Protein AF-A0A0C9T3X2-F1 (afdb_monomer_lite)

Radius of gyration: 28.83 Å; chains: 1; bounding box: 62×81×70 Å

Foldseek 3Di:
DDPPDDDPDDLVVVLVVLQPDFLVVLVVQCVPDPVSVVSNVVRPHPPLRVLLNVVVVVCVPDPVCVVCVVVLQVQQDQDDLVVLVVVCVVVVDDDDPSRSSNSVRPDSSPPDCVVRDPDPPPPPPPSPDPPVVPDDDDPPVVPVCVSVVVVVVVVVVVPPPPDDDPDDDDDDDDDDDDDDDDDDDDDDDDDDDDDDDDDDDDD

Organism: Sphaerobolus stellatus (strain SS14) (NCBI:txid990650)

InterPro domains:
  IPR001810 F-box domain [PS50181] (3-40)
  IPR036047 F-box-like domain superfamily [SSF81383] (3-40)

pLDDT: mean 73.67, std 19.3, range [40.69, 97.06]

Structure (mmCIF, N/CA/C/O backbone):
data_AF-A0A0C9T3X2-F1
#
_entry.id   AF-A0A0C9T3X2-F1
#
loop_
_atom_site.group_PDB
_atom_site.id
_atom_site.type_symbol
_atom_site.label_atom_id
_atom_site.label_alt_id
_atom_site.label_comp_id
_atom_site.label_asym_id
_atom_site.label_entity_id
_atom_site.label_seq_id
_atom_site.pdbx_PDB_ins_code
_atom_site.Cartn_x
_atom_site.Cartn_y
_atom_site.Cartn_z
_atom_site.occupancy
_atom_site.B_iso_or_equiv
_atom_site.auth_seq_id
_atom_site.auth_comp_id
_atom_site.auth_asym_id
_atom_site.auth_atom_id
_atom_site.pdbx_PDB_model_num
ATOM 1 N N . MET A 1 1 ? 22.755 5.127 -24.733 1.00 48.66 1 MET A N 1
ATOM 2 C CA . MET A 1 1 ? 21.847 4.565 -23.711 1.00 48.66 1 MET A CA 1
ATOM 3 C C . MET A 1 1 ? 22.631 3.521 -22.943 1.00 48.66 1 MET A C 1
ATOM 5 O O . MET A 1 1 ? 22.989 2.508 -23.525 1.00 48.66 1 MET A O 1
ATOM 9 N N . SER A 1 2 ? 23.006 3.806 -21.699 1.00 55.91 2 SER A N 1
ATOM 10 C CA . SER A 1 2 ? 23.774 2.860 -20.887 1.00 55.91 2 SER A CA 1
ATOM 11 C C . SER A 1 2 ? 22.827 1.777 -20.378 1.00 55.91 2 SER A C 1
ATOM 13 O O . SER A 1 2 ? 21.896 2.085 -19.640 1.00 55.91 2 SER A O 1
ATOM 15 N N . SER A 1 3 ? 23.031 0.529 -20.801 1.00 68.62 3 SER A N 1
ATOM 16 C CA . SER A 1 3 ? 22.305 -0.622 -20.262 1.00 68.62 3 SER A CA 1
ATOM 17 C C . SER A 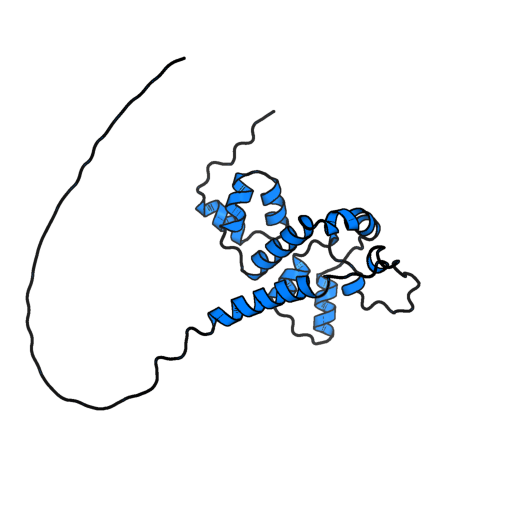1 3 ? 22.691 -0.783 -18.793 1.00 68.62 3 SER A C 1
ATOM 19 O O . SER A 1 3 ? 23.782 -1.266 -18.492 1.00 68.62 3 SER A O 1
ATOM 21 N N . THR A 1 4 ? 21.834 -0.351 -17.871 1.00 68.62 4 THR A N 1
ATOM 22 C CA . THR A 1 4 ? 22.011 -0.608 -16.439 1.00 68.62 4 THR A CA 1
ATOM 23 C C . THR A 1 4 ? 21.830 -2.102 -16.210 1.00 68.62 4 THR A C 1
ATOM 25 O O . THR A 1 4 ? 20.707 -2.599 -16.169 1.00 68.62 4 THR A O 1
ATOM 28 N N . ARG A 1 5 ? 22.940 -2.840 -16.147 1.00 80.00 5 ARG A N 1
ATOM 29 C CA . ARG A 1 5 ? 22.917 -4.255 -15.778 1.00 80.00 5 ARG A CA 1
ATOM 30 C C . ARG A 1 5 ? 22.485 -4.377 -14.321 1.00 80.00 5 ARG A C 1
ATOM 32 O O . ARG A 1 5 ? 22.916 -3.589 -13.479 1.00 80.00 5 ARG A O 1
ATOM 39 N N . PHE A 1 6 ? 21.637 -5.363 -14.051 1.00 80.50 6 PHE A N 1
ATOM 40 C CA . PHE A 1 6 ? 21.316 -5.773 -12.692 1.00 80.50 6 PHE A CA 1
ATOM 41 C C . PHE A 1 6 ? 22.630 -6.129 -11.969 1.00 80.50 6 PHE A C 1
ATOM 43 O O . PHE A 1 6 ? 23.485 -6.770 -12.591 1.00 80.50 6 PHE A O 1
ATOM 50 N N . PRO A 1 7 ? 22.860 -5.669 -10.726 1.00 82.75 7 PRO A N 1
ATOM 51 C CA . PRO A 1 7 ? 24.121 -5.937 -10.048 1.00 82.75 7 PRO A CA 1
ATOM 52 C C . PRO A 1 7 ? 24.325 -7.448 -9.876 1.00 82.75 7 PRO A C 1
ATOM 54 O O . PRO A 1 7 ? 23.371 -8.205 -9.734 1.00 82.75 7 PRO A O 1
ATOM 57 N N . ALA A 1 8 ? 25.575 -7.902 -9.912 1.00 87.31 8 ALA A N 1
ATOM 58 C CA . ALA A 1 8 ? 25.906 -9.320 -9.787 1.00 87.31 8 ALA A CA 1
ATOM 59 C C . ALA A 1 8 ? 26.031 -9.734 -8.308 1.00 87.31 8 ALA A C 1
ATOM 61 O O . ALA A 1 8 ? 27.103 -10.150 -7.874 1.00 87.31 8 ALA A O 1
ATOM 62 N N . LEU A 1 9 ? 24.968 -9.557 -7.515 1.00 90.88 9 LEU A N 1
ATOM 63 C CA . LEU A 1 9 ? 24.903 -10.123 -6.162 1.00 90.88 9 LEU A CA 1
ATOM 64 C C . LEU A 1 9 ? 24.188 -11.487 -6.192 1.00 90.88 9 LEU A C 1
ATOM 66 O O . LEU A 1 9 ? 23.354 -11.718 -7.070 1.00 90.88 9 LEU A O 1
ATOM 70 N N . PRO A 1 10 ? 24.481 -12.389 -5.241 1.00 94.50 10 PRO A N 1
ATOM 71 C CA . PRO A 1 10 ? 23.694 -13.603 -5.039 1.00 94.50 10 PRO A CA 1
ATOM 72 C C . PRO A 1 10 ? 22.213 -13.295 -4.758 1.00 94.50 10 PRO A C 1
ATOM 74 O O . PRO A 1 10 ? 21.890 -12.280 -4.131 1.00 94.50 10 PRO A O 1
ATOM 77 N N . ASN A 1 11 ? 21.309 -14.171 -5.209 1.00 93.56 11 ASN A N 1
ATOM 78 C CA . ASN A 1 11 ? 19.858 -13.980 -5.066 1.00 93.56 11 ASN A CA 1
ATOM 79 C C . ASN A 1 11 ? 19.435 -13.885 -3.596 1.00 93.56 11 ASN A C 1
ATOM 81 O O . ASN A 1 11 ? 18.554 -13.101 -3.259 1.00 93.56 11 ASN A O 1
ATOM 85 N N . GLU A 1 12 ? 20.105 -14.624 -2.719 1.00 95.88 12 GLU A N 1
ATOM 86 C CA . GLU A 1 12 ? 19.852 -14.692 -1.282 1.00 95.88 12 GLU A CA 1
ATOM 87 C C . GLU A 1 12 ? 19.978 -13.310 -0.629 1.00 95.88 12 GLU A C 1
ATOM 89 O O . GLU A 1 12 ? 19.162 -12.944 0.214 1.00 95.88 12 GLU A O 1
ATOM 94 N N . LEU A 1 13 ? 20.947 -12.498 -1.075 1.00 95.44 13 LEU A N 1
ATOM 95 C CA . LEU A 1 13 ? 21.122 -11.135 -0.569 1.00 95.44 13 LEU A CA 1
ATOM 96 C C . LEU A 1 13 ? 19.985 -10.212 -1.010 1.00 95.44 13 LEU A C 1
ATOM 98 O O . LEU A 1 13 ? 19.560 -9.351 -0.243 1.00 95.44 13 LEU A O 1
ATOM 102 N N . TYR A 1 14 ? 19.470 -10.391 -2.229 1.00 95.19 14 TYR A N 1
ATOM 103 C CA . TYR A 1 14 ? 18.309 -9.633 -2.690 1.00 95.19 14 TYR A CA 1
ATOM 104 C C . TYR A 1 14 ? 17.049 -10.010 -1.924 1.00 95.19 14 TYR A C 1
ATOM 106 O O . TYR A 1 14 ? 16.316 -9.120 -1.505 1.00 95.19 14 TYR A O 1
ATOM 114 N N . LEU A 1 15 ? 16.809 -11.306 -1.722 1.00 95.12 15 LEU A N 1
ATOM 115 C CA . LEU A 1 15 ? 15.640 -11.792 -0.991 1.00 95.12 15 LEU A CA 1
ATOM 116 C C . LEU A 1 15 ? 15.671 -11.319 0.469 1.00 95.12 15 LEU A C 1
ATOM 118 O O . LEU A 1 15 ? 14.668 -10.800 0.955 1.00 95.12 15 LEU A O 1
ATOM 122 N N . GLY A 1 16 ? 16.836 -11.383 1.122 1.00 95.38 16 GLY A N 1
ATOM 123 C CA . GLY A 1 16 ? 17.022 -10.855 2.476 1.00 95.38 16 GLY A CA 1
ATOM 124 C C . GLY A 1 16 ? 16.889 -9.330 2.573 1.00 95.38 16 GLY A C 1
ATOM 125 O O . GLY A 1 16 ? 16.445 -8.817 3.589 1.00 95.38 16 GLY A O 1
ATOM 126 N N . LEU A 1 17 ? 17.226 -8.572 1.524 1.00 95.06 17 LEU A N 1
ATOM 127 C CA . LEU A 1 17 ? 16.971 -7.126 1.505 1.00 95.06 17 LEU A CA 1
ATOM 128 C C . LEU A 1 17 ? 15.476 -6.819 1.319 1.00 95.06 17 LEU A C 1
ATOM 130 O O . LEU A 1 17 ? 14.949 -5.880 1.917 1.00 95.06 17 LEU A O 1
ATOM 134 N N . LEU A 1 18 ? 14.799 -7.598 0.472 1.00 95.62 18 LEU A N 1
ATOM 135 C CA . LEU A 1 18 ? 13.387 -7.423 0.139 1.00 95.62 18 LEU A CA 1
ATOM 136 C C . LEU A 1 18 ? 12.460 -7.686 1.335 1.00 95.62 18 LEU A C 1
ATOM 138 O O . LEU A 1 18 ? 11.466 -6.975 1.464 1.00 95.62 18 LEU A O 1
ATOM 142 N N . SER A 1 19 ? 12.800 -8.615 2.235 1.00 95.31 19 SER A N 1
ATOM 143 C CA . SER A 1 19 ? 12.013 -8.892 3.453 1.00 95.31 19 SER A CA 1
ATOM 144 C C . SER A 1 19 ? 11.884 -7.674 4.382 1.00 95.31 19 SER A C 1
ATOM 146 O O . SER A 1 19 ? 10.872 -7.498 5.064 1.00 95.31 19 SER A O 1
ATOM 148 N N . HIS A 1 20 ? 12.879 -6.782 4.359 1.00 95.19 20 HIS A N 1
ATOM 149 C CA . HIS A 1 20 ? 12.921 -5.557 5.162 1.00 95.19 20 HIS A CA 1
ATOM 150 C C . HIS A 1 20 ? 12.431 -4.306 4.418 1.00 95.19 20 HIS A C 1
ATOM 152 O O . HIS A 1 20 ? 12.412 -3.211 4.985 1.00 95.19 20 HIS A O 1
ATOM 158 N N . CYS A 1 21 ? 12.053 -4.428 3.145 1.00 95.31 21 CYS A N 1
ATOM 159 C CA . CYS A 1 21 ? 11.569 -3.296 2.365 1.00 95.31 21 CYS A CA 1
ATOM 160 C C . CYS A 1 21 ? 10.121 -2.946 2.734 1.00 95.31 21 CYS A C 1
ATOM 162 O O . CYS A 1 21 ? 9.277 -3.822 2.900 1.00 95.31 21 CYS A O 1
ATOM 164 N N . SER A 1 22 ? 9.812 -1.648 2.788 1.00 95.19 22 SER A N 1
ATOM 165 C CA . SER A 1 22 ? 8.428 -1.179 2.919 1.00 95.19 22 SER A CA 1
ATOM 166 C C . SER A 1 22 ? 7.640 -1.398 1.627 1.00 95.19 22 SER A C 1
ATOM 168 O O . SER A 1 22 ? 8.218 -1.456 0.536 1.00 95.19 22 SER A O 1
ATOM 170 N N . LEU A 1 23 ? 6.308 -1.421 1.716 1.00 93.81 23 LEU A N 1
ATOM 171 C CA . LEU A 1 23 ? 5.399 -1.554 0.576 1.00 93.81 23 LEU A CA 1
ATOM 172 C C . LEU A 1 23 ? 5.745 -0.591 -0.567 1.00 93.81 23 LEU A C 1
ATOM 174 O O . LEU A 1 23 ? 5.817 -0.994 -1.725 1.00 93.81 23 LEU A O 1
ATOM 178 N N . LYS A 1 24 ? 6.010 0.683 -0.250 1.00 93.12 24 LYS A N 1
ATOM 179 C CA . LYS A 1 24 ? 6.357 1.712 -1.247 1.00 93.12 24 LYS A CA 1
ATOM 180 C C . LYS A 1 24 ? 7.599 1.323 -2.051 1.00 93.12 24 LYS A C 1
ATOM 182 O O . LYS A 1 24 ? 7.633 1.525 -3.265 1.00 93.12 24 LYS A O 1
ATOM 187 N N .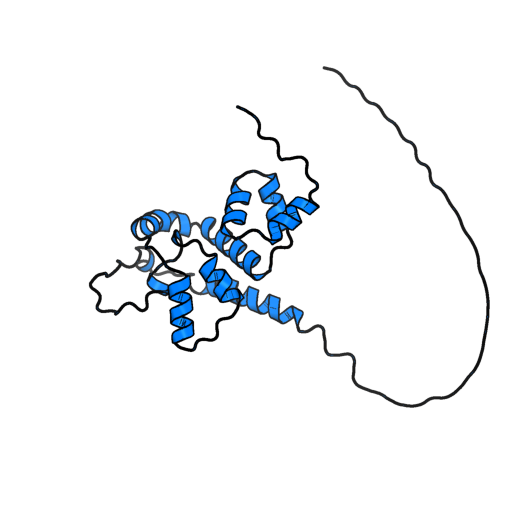 VAL A 1 25 ? 8.603 0.758 -1.380 1.00 95.12 25 VAL A N 1
ATOM 188 C CA . VAL A 1 25 ? 9.838 0.283 -2.013 1.00 95.12 25 VAL A CA 1
ATOM 189 C C . VAL A 1 25 ? 9.558 -0.966 -2.844 1.00 95.12 25 VAL A C 1
ATOM 191 O O . VAL A 1 25 ? 9.977 -1.021 -3.995 1.00 95.12 25 VAL A O 1
ATOM 194 N N . LEU A 1 26 ? 8.789 -1.924 -2.321 1.00 95.31 26 LEU A N 1
ATOM 195 C CA . LEU A 1 26 ? 8.418 -3.148 -3.042 1.00 95.31 26 LEU A CA 1
ATOM 196 C C . LEU A 1 26 ? 7.658 -2.846 -4.343 1.00 95.31 26 LEU A C 1
ATOM 198 O O . LEU A 1 26 ? 8.010 -3.361 -5.407 1.00 95.31 26 LEU A O 1
ATOM 202 N N . VAL A 1 27 ? 6.668 -1.950 -4.286 1.00 94.19 27 VAL A N 1
ATOM 203 C CA . VAL A 1 27 ? 5.917 -1.477 -5.459 1.00 94.19 27 VAL A CA 1
ATOM 204 C C . VAL A 1 27 ? 6.850 -0.813 -6.471 1.00 94.19 27 VAL A C 1
ATOM 206 O O . VAL A 1 27 ? 6.793 -1.130 -7.661 1.00 94.19 27 VAL A O 1
ATOM 209 N N . ALA A 1 28 ? 7.741 0.071 -6.010 1.00 94.06 28 ALA A N 1
ATOM 210 C CA . ALA A 1 28 ? 8.707 0.730 -6.882 1.00 94.06 28 ALA A CA 1
ATOM 211 C C . ALA A 1 28 ? 9.636 -0.286 -7.566 1.00 94.06 28 ALA A C 1
ATOM 213 O O . ALA A 1 28 ? 9.806 -0.225 -8.784 1.00 94.06 28 ALA A O 1
ATOM 214 N N . LEU A 1 29 ? 10.174 -1.259 -6.820 1.00 94.19 29 LEU A N 1
ATOM 215 C CA . LEU A 1 29 ? 11.075 -2.296 -7.334 1.00 94.19 29 LEU A CA 1
ATOM 216 C C . LEU A 1 29 ? 10.419 -3.148 -8.428 1.00 94.19 29 LEU A C 1
ATOM 218 O O . LEU A 1 29 ? 11.045 -3.384 -9.464 1.00 94.19 29 LEU A O 1
ATOM 222 N N . LYS A 1 30 ? 9.139 -3.527 -8.286 1.00 93.44 30 LYS A N 1
ATOM 223 C CA . LYS A 1 30 ? 8.393 -4.241 -9.350 1.00 93.44 30 LYS A CA 1
ATOM 224 C C . LYS A 1 30 ? 8.298 -3.446 -10.664 1.00 93.44 30 LYS A C 1
ATOM 226 O O . LYS A 1 30 ? 8.130 -4.042 -11.740 1.00 93.44 30 LYS A O 1
ATOM 231 N N . GLY A 1 31 ? 8.407 -2.119 -10.589 1.00 90.56 31 GLY A N 1
ATOM 232 C CA . GLY A 1 31 ? 8.428 -1.206 -11.730 1.00 90.56 31 GLY A CA 1
ATOM 233 C C . GLY A 1 31 ? 9.797 -1.038 -12.403 1.00 90.56 31 GLY A C 1
ATOM 234 O O . GLY A 1 31 ? 9.834 -0.594 -13.547 1.00 90.56 31 GLY A O 1
ATOM 235 N N . VAL A 1 32 ? 10.907 -1.408 -11.748 1.00 92.44 32 VAL A N 1
ATOM 236 C CA . VAL A 1 32 ? 12.273 -1.123 -12.237 1.00 92.44 32 VAL A CA 1
ATOM 237 C C . VAL A 1 32 ? 12.690 -2.036 -13.394 1.00 92.44 32 VAL A C 1
ATOM 239 O O . VAL A 1 32 ? 13.000 -1.550 -14.480 1.00 92.44 32 VAL A O 1
ATOM 242 N N . CYS A 1 33 ? 12.731 -3.356 -13.183 1.00 92.69 33 CYS A N 1
ATOM 243 C CA . CYS A 1 33 ? 13.123 -4.327 -14.214 1.00 92.69 33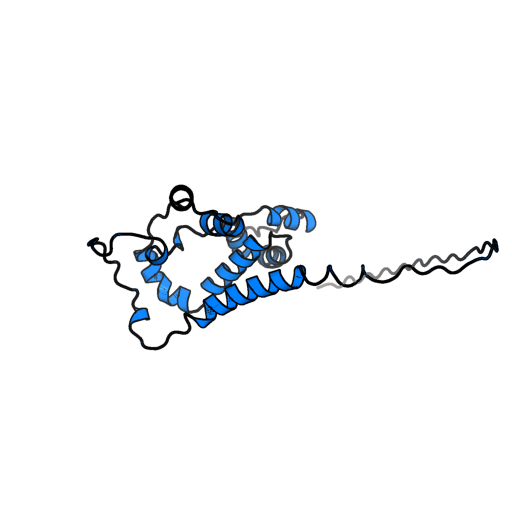 CYS A CA 1
ATOM 244 C C . CYS A 1 33 ? 12.425 -5.687 -14.029 1.00 92.69 33 CYS A C 1
ATOM 246 O O . CYS A 1 33 ? 11.688 -5.903 -13.063 1.00 92.69 33 CYS A O 1
ATOM 248 N N . ARG A 1 34 ? 12.619 -6.606 -14.987 1.00 93.25 34 ARG A N 1
ATOM 249 C CA . ARG A 1 34 ? 11.968 -7.930 -14.986 1.00 93.25 34 ARG A CA 1
ATOM 250 C C . ARG A 1 34 ? 12.468 -8.812 -13.840 1.00 93.25 34 ARG A C 1
ATOM 252 O O . ARG A 1 34 ? 11.677 -9.541 -13.253 1.00 93.25 34 ARG A O 1
ATOM 259 N N . GLU A 1 35 ? 13.746 -8.701 -13.496 1.00 94.19 35 GLU A N 1
ATOM 260 C CA . GLU A 1 35 ? 14.400 -9.458 -12.429 1.00 94.19 35 GLU A CA 1
ATOM 261 C C . GLU A 1 35 ? 13.802 -9.106 -11.066 1.00 94.19 35 GLU A C 1
ATOM 263 O O . GLU A 1 35 ? 13.359 -10.003 -10.353 1.00 94.19 35 GLU A O 1
ATOM 268 N N . TRP A 1 36 ? 13.673 -7.813 -10.742 1.00 95.00 36 TRP A N 1
ATOM 269 C CA . TRP A 1 36 ? 12.999 -7.375 -9.513 1.00 95.00 36 TRP A CA 1
ATOM 270 C C . TRP A 1 36 ? 11.554 -7.868 -9.444 1.00 95.00 36 TRP A C 1
ATOM 272 O O . TRP A 1 36 ? 11.116 -8.360 -8.408 1.00 95.00 36 TRP A O 1
ATOM 282 N N . ARG A 1 37 ? 10.818 -7.810 -10.560 1.00 94.50 37 ARG A N 1
ATOM 283 C CA . ARG A 1 37 ? 9.438 -8.311 -10.622 1.00 94.50 37 ARG A CA 1
ATOM 284 C C . ARG A 1 37 ? 9.334 -9.811 -10.335 1.00 94.50 37 ARG A C 1
ATOM 286 O O . ARG A 1 37 ? 8.323 -10.227 -9.779 1.00 94.50 37 ARG A O 1
ATOM 293 N N . ARG A 1 38 ? 10.359 -10.590 -10.699 1.00 94.75 38 ARG A N 1
ATOM 294 C CA . ARG A 1 38 ? 10.461 -12.024 -10.400 1.00 94.75 38 ARG A CA 1
ATOM 295 C C . ARG A 1 38 ? 10.863 -12.290 -8.948 1.00 94.75 38 ARG A C 1
ATOM 297 O O . ARG A 1 38 ? 10.355 -13.234 -8.366 1.00 94.75 38 ARG A O 1
ATOM 304 N N . LEU A 1 39 ? 11.765 -11.486 -8.381 1.00 95.12 39 LEU A N 1
ATOM 305 C CA . LEU A 1 39 ? 12.305 -11.704 -7.033 1.00 95.12 39 LEU A CA 1
ATOM 306 C C . LEU A 1 39 ? 11.335 -11.307 -5.917 1.00 95.12 39 LEU A C 1
ATOM 308 O O . LEU A 1 39 ? 11.252 -12.019 -4.927 1.00 95.12 39 LEU A O 1
ATOM 312 N N . VAL A 1 40 ? 10.593 -10.206 -6.075 1.00 95.00 40 VAL A N 1
ATOM 313 C CA . VAL A 1 40 ? 9.659 -9.705 -5.047 1.00 95.00 40 VAL A CA 1
ATOM 314 C C . VAL A 1 40 ? 8.688 -10.775 -4.514 1.00 95.00 40 VAL A C 1
ATOM 316 O O . VAL A 1 40 ? 8.624 -10.902 -3.301 1.00 95.00 40 VAL A O 1
ATOM 319 N N . PRO A 1 41 ? 7.972 -11.564 -5.341 1.00 92.19 41 PRO A N 1
ATOM 320 C CA . PRO A 1 41 ? 7.057 -12.592 -4.827 1.00 92.19 41 PRO A CA 1
ATOM 321 C C . PRO A 1 41 ? 7.752 -13.818 -4.206 1.00 92.19 41 PRO A C 1
ATOM 323 O O . PRO A 1 41 ? 7.080 -14.651 -3.620 1.00 92.19 41 PRO A O 1
ATOM 326 N N . ILE A 1 42 ? 9.070 -13.970 -4.373 1.00 94.19 42 ILE A N 1
ATOM 327 C CA . ILE A 1 42 ? 9.848 -15.097 -3.819 1.00 94.19 42 ILE A CA 1
ATOM 328 C C . ILE A 1 42 ? 10.515 -14.692 -2.495 1.00 94.19 42 ILE A C 1
ATOM 330 O O . ILE A 1 42 ? 11.001 -15.539 -1.751 1.00 94.19 42 ILE A O 1
ATOM 334 N N . ALA A 1 43 ? 10.597 -13.391 -2.211 1.00 95.00 43 ALA A N 1
ATOM 335 C CA . ALA A 1 43 ? 11.202 -12.898 -0.988 1.00 95.00 43 ALA A CA 1
ATOM 336 C C . ALA A 1 43 ? 10.354 -13.270 0.230 1.00 95.00 43 ALA A C 1
ATOM 338 O O . ALA A 1 43 ? 9.128 -13.292 0.157 1.00 95.00 43 ALA A O 1
ATOM 339 N N . ASP A 1 44 ? 11.033 -13.497 1.352 1.00 95.81 44 ASP A N 1
ATOM 340 C CA . ASP A 1 44 ? 10.433 -13.791 2.655 1.00 95.81 44 ASP A CA 1
ATOM 341 C C . ASP A 1 44 ? 9.817 -12.518 3.266 1.00 95.81 44 ASP A C 1
ATOM 343 O O . ASP A 1 44 ? 10.312 -11.933 4.229 1.00 95.81 44 ASP A O 1
ATOM 347 N N . ILE A 1 45 ? 8.804 -11.978 2.588 1.00 95.19 45 ILE A N 1
ATOM 348 C CA . ILE A 1 45 ? 8.087 -10.774 2.998 1.00 95.19 45 ILE A CA 1
ATOM 349 C C . ILE A 1 45 ? 7.088 -11.182 4.087 1.00 95.19 45 ILE A C 1
ATOM 351 O O . ILE A 1 45 ? 6.345 -12.140 3.879 1.00 95.19 45 ILE A O 1
ATOM 355 N N . PRO A 1 46 ? 6.998 -10.438 5.207 1.00 94.88 46 PRO A N 1
ATOM 356 C CA . PRO A 1 46 ? 5.991 -10.694 6.229 1.00 94.88 46 PRO A CA 1
ATOM 357 C C . PRO A 1 46 ? 4.574 -10.795 5.640 1.00 94.88 46 PRO A C 1
ATOM 359 O O . PRO A 1 46 ? 4.238 -9.985 4.765 1.00 94.88 46 PRO A O 1
ATOM 362 N N . PRO A 1 47 ? 3.735 -11.726 6.129 1.00 94.12 47 PRO A N 1
ATOM 363 C CA . PRO A 1 47 ? 2.449 -12.061 5.512 1.00 94.12 47 PRO A CA 1
ATOM 364 C C . PRO A 1 47 ? 1.534 -10.840 5.370 1.00 94.12 47 PRO A C 1
ATOM 366 O O . PRO A 1 47 ? 1.015 -10.589 4.284 1.00 94.12 47 PRO A O 1
ATOM 369 N N . ASP A 1 48 ? 1.455 -9.990 6.398 1.00 94.94 48 ASP A N 1
ATOM 370 C CA . ASP A 1 48 ? 0.664 -8.753 6.365 1.00 94.94 48 ASP A CA 1
ATOM 371 C C . ASP A 1 48 ? 1.071 -7.812 5.228 1.00 94.94 48 ASP A C 1
ATOM 373 O O . ASP A 1 48 ? 0.228 -7.210 4.561 1.00 94.94 48 ASP A O 1
ATOM 377 N N . ARG A 1 49 ? 2.382 -7.668 4.998 1.00 95.06 49 ARG A N 1
ATOM 378 C CA . ARG A 1 49 ? 2.914 -6.801 3.941 1.00 95.06 49 ARG A CA 1
ATOM 379 C C . ARG A 1 49 ? 2.738 -7.443 2.570 1.00 95.06 49 ARG A C 1
ATOM 381 O O . ARG A 1 49 ? 2.512 -6.723 1.598 1.00 95.06 49 ARG A O 1
ATOM 388 N N . HIS A 1 50 ? 2.829 -8.769 2.487 1.00 93.81 50 HIS A N 1
ATOM 389 C CA . HIS A 1 50 ? 2.549 -9.507 1.263 1.00 93.81 50 HIS A CA 1
ATOM 390 C C . HIS A 1 50 ? 1.083 -9.338 0.845 1.00 93.81 50 HIS A C 1
ATOM 392 O O . HIS A 1 50 ? 0.828 -8.886 -0.270 1.00 93.81 50 HIS A O 1
ATOM 398 N N . ALA A 1 51 ? 0.138 -9.564 1.762 1.00 94.00 51 ALA A N 1
ATOM 399 C CA . ALA A 1 51 ? -1.292 -9.360 1.531 1.00 94.00 51 ALA A CA 1
ATOM 400 C C . ALA A 1 51 ? -1.599 -7.919 1.088 1.00 94.00 51 ALA A C 1
ATOM 402 O O . ALA A 1 51 ? -2.328 -7.688 0.121 1.00 94.00 51 ALA A O 1
ATOM 403 N N . LEU A 1 52 ? -0.967 -6.932 1.729 1.00 93.88 52 LEU A N 1
ATOM 404 C CA . LEU A 1 52 ? -1.106 -5.528 1.350 1.00 93.88 52 LEU A CA 1
ATOM 405 C C . LEU A 1 52 ? -0.552 -5.228 -0.052 1.00 93.88 52 LEU A C 1
ATOM 407 O O . LEU A 1 52 ? -1.147 -4.456 -0.810 1.00 93.88 52 LEU A O 1
ATOM 411 N N . LEU A 1 53 ? 0.587 -5.829 -0.409 1.00 93.62 53 LEU A N 1
ATOM 412 C CA . LEU A 1 53 ? 1.182 -5.716 -1.739 1.00 93.62 53 LEU A CA 1
ATOM 413 C C . LEU A 1 53 ? 0.286 -6.344 -2.804 1.00 93.62 53 LEU A C 1
ATOM 415 O O . LEU A 1 53 ? 0.072 -5.726 -3.845 1.00 93.62 53 LEU A O 1
ATOM 419 N N . GLU A 1 54 ? -0.243 -7.538 -2.560 1.00 93.50 54 GLU A N 1
ATOM 420 C CA . GLU A 1 54 ? -1.171 -8.203 -3.473 1.00 93.50 54 GLU A CA 1
ATOM 421 C C . GLU A 1 54 ? -2.447 -7.395 -3.661 1.00 93.50 54 GLU A C 1
ATOM 423 O O . GLU A 1 54 ? -2.832 -7.130 -4.800 1.00 93.50 54 GLU A O 1
ATOM 428 N N . PHE A 1 55 ? -3.039 -6.903 -2.572 1.00 92.56 55 PHE A N 1
ATOM 429 C CA . PHE A 1 55 ? -4.212 -6.040 -2.632 1.00 92.56 55 PHE A CA 1
ATOM 430 C C . PHE A 1 55 ? -3.941 -4.758 -3.429 1.00 92.56 55 PHE A C 1
ATOM 432 O O . PHE A 1 55 ? -4.732 -4.376 -4.293 1.00 92.56 55 PHE A O 1
ATOM 439 N N . TYR A 1 56 ? -2.793 -4.113 -3.203 1.00 91.62 56 TYR A N 1
ATOM 440 C CA . TYR A 1 56 ? -2.390 -2.939 -3.974 1.00 91.62 56 TYR A CA 1
ATOM 441 C C . TYR A 1 56 ? -2.252 -3.256 -5.470 1.00 91.62 56 TYR A C 1
ATOM 443 O O . TYR A 1 56 ? -2.751 -2.506 -6.311 1.00 91.62 56 TYR A O 1
ATOM 451 N N . LEU A 1 57 ? -1.588 -4.365 -5.810 1.00 91.06 57 LEU A N 1
ATOM 452 C CA . LEU A 1 57 ? -1.392 -4.793 -7.195 1.00 91.06 57 LEU A CA 1
ATOM 453 C C . LEU A 1 57 ? -2.719 -5.150 -7.874 1.00 91.06 57 LEU A C 1
ATOM 455 O O . LEU A 1 57 ? -2.939 -4.768 -9.020 1.00 91.06 57 LEU A O 1
ATOM 459 N N . TYR A 1 58 ? -3.615 -5.815 -7.153 1.00 92.19 58 TYR A N 1
ATOM 460 C CA . TYR A 1 58 ? -4.962 -6.119 -7.612 1.00 92.19 58 TYR A CA 1
ATOM 461 C C . TYR A 1 58 ? -5.761 -4.841 -7.895 1.00 92.19 58 TYR A C 1
ATOM 463 O O . TYR A 1 58 ? -6.379 -4.711 -8.951 1.00 92.19 58 TYR A O 1
ATOM 471 N N . LEU A 1 59 ? -5.705 -3.850 -6.999 1.00 88.38 59 LEU A N 1
ATOM 472 C CA . LEU A 1 59 ? -6.388 -2.574 -7.203 1.00 88.38 59 LEU A CA 1
ATOM 473 C C . LEU A 1 59 ? -5.891 -1.842 -8.447 1.00 88.38 59 LEU A C 1
ATOM 475 O O . LEU A 1 59 ? -6.720 -1.363 -9.218 1.00 88.38 59 LEU A O 1
ATOM 479 N N . ILE A 1 60 ? -4.575 -1.747 -8.663 1.00 88.94 60 ILE A N 1
ATOM 480 C CA . ILE A 1 60 ? -4.039 -1.042 -9.841 1.00 88.94 60 ILE A CA 1
ATOM 481 C C . ILE A 1 60 ? -4.314 -1.783 -11.154 1.00 88.94 60 ILE A C 1
ATOM 483 O O . ILE A 1 60 ? -4.416 -1.128 -12.190 1.00 88.94 60 ILE A O 1
ATOM 487 N N . ASP A 1 61 ? -4.420 -3.115 -11.114 1.00 89.50 61 ASP A N 1
ATOM 488 C CA . ASP A 1 61 ? -4.767 -3.943 -12.274 1.00 89.50 61 ASP A CA 1
ATOM 489 C C . ASP A 1 61 ? -6.278 -3.920 -12.552 1.00 89.50 61 ASP A C 1
ATOM 491 O O . ASP A 1 61 ? -6.725 -4.096 -13.686 1.00 89.50 61 ASP A O 1
ATOM 495 N N . SER A 1 62 ? -7.086 -3.614 -11.531 1.00 88.88 62 SER A N 1
ATOM 496 C CA . SER A 1 62 ? -8.523 -3.450 -11.695 1.00 88.88 62 SER A CA 1
ATOM 497 C C . SER A 1 62 ? -8.840 -2.312 -12.675 1.00 88.88 62 SER A C 1
ATOM 499 O O . SER A 1 62 ? -8.345 -1.186 -12.567 1.00 88.88 62 SER A O 1
ATOM 501 N N . GLY A 1 63 ? -9.758 -2.569 -13.612 1.00 86.25 63 GLY A N 1
ATOM 502 C CA . GLY A 1 63 ? -10.229 -1.541 -14.548 1.00 86.25 63 GLY A CA 1
ATOM 503 C C . GLY A 1 63 ? -10.846 -0.323 -13.845 1.00 86.25 63 GLY A C 1
ATOM 504 O O . GLY A 1 63 ? -10.850 0.779 -14.396 1.00 86.25 63 GLY A O 1
ATOM 505 N N . TYR A 1 64 ? -11.310 -0.495 -12.602 1.00 83.75 64 TYR A N 1
ATOM 506 C CA . TYR A 1 64 ? -11.840 0.582 -11.775 1.00 83.75 64 TYR A CA 1
ATOM 507 C C . TYR A 1 64 ? -10.791 1.639 -11.461 1.00 83.75 64 TYR A C 1
ATOM 509 O O . TYR A 1 64 ? -11.104 2.819 -11.570 1.00 83.75 64 TYR A O 1
ATOM 517 N N . PHE A 1 65 ? -9.551 1.261 -11.139 1.00 84.12 65 PHE A N 1
ATOM 518 C CA . PHE A 1 65 ? -8.521 2.241 -10.793 1.00 84.12 65 PHE A CA 1
ATOM 519 C C . PHE A 1 65 ? -8.298 3.258 -11.914 1.00 84.12 65 PHE A C 1
ATOM 521 O O . PHE A 1 65 ? -8.203 4.454 -11.652 1.00 84.12 65 PHE A O 1
ATOM 528 N N . LEU A 1 66 ? -8.296 2.819 -13.176 1.00 82.62 66 LEU A N 1
ATOM 529 C CA . LEU A 1 66 ? -8.167 3.726 -14.319 1.00 82.62 66 LEU A CA 1
ATOM 530 C C . LEU A 1 66 ? -9.371 4.665 -14.467 1.00 82.62 66 LEU A C 1
ATOM 532 O O . LEU A 1 66 ? -9.181 5.839 -14.787 1.00 82.62 66 LEU A O 1
ATOM 536 N N . LEU A 1 67 ? -10.585 4.168 -14.212 1.00 85.19 67 LEU A N 1
ATOM 537 C CA . LEU A 1 67 ? -11.818 4.960 -14.271 1.00 85.19 67 LEU A CA 1
ATOM 538 C C . LEU A 1 67 ? -11.888 6.003 -13.154 1.00 85.19 67 LEU A C 1
ATOM 540 O O . LEU A 1 67 ? -12.360 7.117 -13.371 1.00 85.19 67 LEU A O 1
ATOM 544 N N . THR A 1 68 ? -11.421 5.645 -11.960 1.00 83.44 68 THR A N 1
ATOM 545 C CA . THR A 1 68 ? -11.485 6.500 -10.774 1.00 83.44 68 THR A CA 1
ATOM 546 C C . THR A 1 68 ? -10.288 7.439 -10.662 1.00 83.44 68 THR A C 1
ATOM 548 O O . THR A 1 68 ? -10.367 8.434 -9.946 1.00 83.44 68 THR A O 1
ATOM 551 N N . ARG A 1 69 ? -9.197 7.185 -11.398 1.00 85.06 69 ARG A N 1
ATOM 552 C CA . ARG A 1 69 ? -7.919 7.900 -11.272 1.00 85.06 69 ARG A CA 1
ATOM 553 C C . ARG A 1 69 ? -8.034 9.417 -11.359 1.00 85.06 69 ARG A C 1
ATOM 555 O O . ARG A 1 69 ? -7.430 10.089 -10.533 1.00 85.06 69 ARG A O 1
ATOM 562 N N . SER A 1 70 ? -8.739 9.966 -12.351 1.00 87.19 70 SER A N 1
ATOM 563 C CA . SER A 1 70 ? -8.840 11.427 -12.504 1.00 87.19 70 SER A CA 1
ATOM 564 C C . SER A 1 70 ? -9.550 12.055 -11.309 1.00 87.19 70 SER A C 1
ATOM 566 O O . SER A 1 70 ? -9.035 12.993 -10.716 1.00 87.19 70 SER A O 1
ATOM 568 N N . TRP A 1 71 ? -10.667 11.455 -10.892 1.00 84.88 71 TRP A N 1
ATOM 569 C CA . TRP A 1 71 ? -11.402 11.894 -9.712 1.00 84.88 71 TRP A CA 1
ATOM 570 C C . TRP A 1 71 ? -10.563 11.750 -8.439 1.00 84.88 71 TRP A C 1
ATOM 572 O O . TRP A 1 71 ? -10.526 12.675 -7.637 1.00 84.88 71 TRP A O 1
ATOM 582 N N . ILE A 1 72 ? -9.844 10.633 -8.266 1.00 83.50 72 ILE A N 1
ATOM 583 C CA . ILE A 1 72 ? -8.952 10.433 -7.117 1.00 83.50 72 ILE A CA 1
ATOM 584 C C . ILE A 1 72 ? -7.909 11.542 -7.083 1.00 83.50 72 ILE A C 1
ATOM 586 O O . ILE A 1 72 ? -7.770 12.162 -6.041 1.00 83.50 72 ILE A O 1
ATOM 590 N N . LEU A 1 73 ? -7.222 11.817 -8.201 1.00 85.06 73 LEU A N 1
ATOM 591 C CA . LEU A 1 73 ? -6.179 12.846 -8.289 1.00 85.06 73 LEU A CA 1
ATOM 592 C C . LEU A 1 73 ? -6.685 14.235 -7.877 1.00 85.06 73 LEU A C 1
ATOM 594 O O . LEU A 1 73 ? -5.970 14.935 -7.162 1.00 85.06 73 LEU A O 1
ATOM 598 N N . ASP A 1 74 ? -7.906 14.593 -8.275 1.00 86.50 74 ASP A N 1
ATOM 599 C CA . ASP A 1 74 ? -8.535 15.871 -7.919 1.00 86.50 74 ASP A CA 1
ATOM 600 C C . ASP A 1 74 ? -8.962 15.933 -6.440 1.00 86.50 74 ASP A C 1
ATOM 602 O O . ASP A 1 74 ? -9.101 17.018 -5.878 1.00 86.50 74 ASP A O 1
ATOM 606 N N . ASN A 1 75 ? -9.138 14.775 -5.795 1.00 82.00 75 ASN A N 1
ATOM 607 C CA . ASN A 1 75 ? -9.617 14.638 -4.417 1.00 82.00 75 ASN A CA 1
ATOM 608 C C . ASN A 1 75 ? -8.555 14.081 -3.449 1.00 82.00 75 ASN A C 1
ATOM 610 O O . ASN A 1 75 ? -8.893 13.698 -2.325 1.00 82.00 75 ASN A O 1
ATOM 614 N N . ILE A 1 76 ? -7.273 14.033 -3.841 1.00 83.19 76 ILE A N 1
ATOM 615 C CA . ILE A 1 76 ? -6.193 13.618 -2.935 1.00 83.19 76 ILE A CA 1
ATOM 616 C C . ILE A 1 76 ? -6.092 14.643 -1.807 1.00 83.19 76 ILE A C 1
ATOM 618 O O . ILE A 1 76 ? -5.628 15.766 -2.007 1.00 83.19 76 ILE A O 1
ATOM 622 N N . LYS A 1 77 ? -6.463 14.226 -0.598 1.00 82.75 77 LYS A N 1
ATOM 623 C CA . LYS A 1 77 ? -6.177 14.969 0.629 1.00 82.75 77 LYS A CA 1
ATOM 624 C C . LYS A 1 77 ? -4.907 14.425 1.278 1.00 82.75 77 LYS A C 1
ATOM 626 O O . LYS A 1 77 ? -4.546 13.262 1.108 1.00 82.75 77 LYS A O 1
ATOM 631 N N . PHE A 1 78 ? -4.211 15.286 2.014 1.00 84.12 78 PHE A N 1
ATOM 632 C CA . PHE A 1 78 ? -3.142 14.836 2.898 1.00 84.12 78 PHE A CA 1
ATOM 633 C C . PHE A 1 78 ? -3.769 14.045 4.050 1.00 84.12 78 PHE A C 1
ATOM 635 O O . PHE A 1 78 ? -4.678 14.548 4.707 1.00 84.12 78 PHE A O 1
ATOM 642 N N . PHE A 1 79 ? -3.300 12.819 4.270 1.00 85.56 79 PHE A N 1
ATOM 643 C CA . PHE A 1 79 ? -3.757 11.954 5.350 1.00 85.56 79 PHE A CA 1
ATOM 644 C C . PHE A 1 79 ? -2.580 11.684 6.292 1.00 85.56 79 PHE A C 1
ATOM 646 O O . PHE A 1 79 ? -1.547 11.166 5.864 1.00 85.56 79 PHE A O 1
ATOM 653 N N . ASP A 1 80 ? -2.724 12.091 7.553 1.00 90.19 80 ASP A N 1
ATOM 654 C CA . ASP A 1 80 ? -1.724 11.868 8.596 1.00 90.19 80 ASP A CA 1
ATOM 655 C C . ASP A 1 80 ? -2.009 10.535 9.296 1.00 90.19 80 ASP A C 1
ATOM 657 O O . ASP A 1 80 ? -2.921 10.421 10.118 1.00 90.19 80 ASP A O 1
ATOM 661 N N . HIS A 1 81 ? -1.240 9.512 8.923 1.00 90.56 81 HIS A N 1
ATOM 662 C CA . HIS A 1 81 ? -1.420 8.143 9.411 1.00 90.56 81 HIS A CA 1
ATOM 663 C C . HIS A 1 81 ? -1.209 8.052 10.924 1.00 90.56 81 HIS A C 1
ATOM 665 O O . HIS A 1 81 ? -1.964 7.370 11.614 1.00 90.56 81 HIS A O 1
ATOM 671 N N . GLU A 1 82 ? -0.203 8.759 11.438 1.00 92.94 82 GLU A N 1
ATOM 672 C CA . GLU A 1 82 ? 0.173 8.707 12.849 1.00 92.94 82 GLU A CA 1
ATOM 673 C C . GLU A 1 82 ? -0.879 9.410 13.706 1.00 92.94 82 GLU A C 1
ATOM 675 O O . GLU A 1 82 ? -1.301 8.868 14.727 1.00 92.94 82 GLU A O 1
ATOM 680 N N . ALA A 1 83 ? -1.376 10.570 13.259 1.00 92.12 83 ALA A N 1
ATOM 681 C CA . ALA A 1 83 ? -2.464 11.265 13.945 1.00 92.12 83 ALA A CA 1
ATOM 682 C C . ALA A 1 83 ? -3.755 10.429 13.967 1.00 92.12 83 ALA A C 1
ATOM 684 O O . ALA A 1 83 ? -4.440 10.375 14.990 1.00 92.12 83 ALA A O 1
ATOM 685 N N . TYR A 1 84 ? -4.071 9.734 12.868 1.00 92.38 84 TYR A N 1
ATOM 686 C CA . TYR A 1 84 ? -5.227 8.840 12.814 1.00 92.38 84 TYR A CA 1
ATOM 687 C C . TYR A 1 84 ? -5.088 7.669 13.795 1.00 92.38 84 TYR A C 1
ATOM 689 O O . TYR A 1 84 ? -5.981 7.449 14.617 1.00 92.38 84 TYR A O 1
ATOM 697 N N . LEU A 1 85 ? -3.957 6.958 13.772 1.00 94.44 85 LEU A N 1
ATOM 698 C CA . LEU A 1 85 ? -3.700 5.852 14.698 1.00 94.44 85 LEU A CA 1
ATOM 699 C C . LEU A 1 85 ? -3.700 6.322 16.160 1.00 94.44 85 LEU A C 1
ATOM 701 O O . LEU A 1 85 ? -4.293 5.655 17.008 1.00 94.44 85 LEU A O 1
ATOM 705 N N . ALA A 1 86 ? -3.106 7.484 16.452 1.00 94.94 86 ALA A N 1
ATOM 706 C CA . ALA A 1 86 ? -3.129 8.085 17.783 1.00 94.94 86 ALA A CA 1
ATOM 707 C C . ALA A 1 86 ? -4.563 8.374 18.250 1.00 94.94 86 ALA A C 1
ATOM 709 O O . ALA A 1 86 ? -4.919 8.002 19.365 1.00 94.94 86 ALA A O 1
ATOM 710 N N . SER A 1 87 ? -5.411 8.935 17.380 1.00 95.31 87 SER A N 1
ATOM 711 C CA . SER A 1 87 ? -6.811 9.225 17.717 1.00 95.31 87 SER A CA 1
ATOM 712 C C . SER A 1 87 ? -7.617 7.967 18.065 1.00 95.31 87 SER A C 1
ATOM 714 O O . SER A 1 87 ? -8.444 7.997 18.974 1.00 95.31 87 SER A O 1
ATOM 716 N N . LEU A 1 88 ? -7.350 6.836 17.400 1.00 93.44 88 LEU A N 1
ATOM 717 C CA . LEU A 1 88 ? -7.988 5.556 17.717 1.00 93.44 88 LEU A CA 1
ATOM 718 C C . LEU A 1 88 ? -7.524 5.017 19.076 1.00 93.44 88 LEU A C 1
ATOM 720 O O . LEU A 1 88 ? -8.331 4.518 19.860 1.00 93.44 88 LEU A O 1
ATOM 724 N N . VAL A 1 89 ? -6.230 5.144 19.379 1.00 95.75 89 VAL A N 1
ATOM 725 C CA . VAL A 1 89 ? -5.675 4.736 20.678 1.00 95.75 89 VAL A CA 1
ATOM 726 C C . VAL A 1 89 ? -6.218 5.614 21.809 1.00 95.75 89 VAL A C 1
ATOM 728 O O . VAL A 1 89 ? -6.568 5.090 22.865 1.00 95.75 89 VAL A O 1
ATOM 731 N N . GLU A 1 90 ? -6.362 6.925 21.594 1.00 95.19 90 GLU A N 1
ATOM 732 C CA . GLU A 1 90 ? -6.986 7.852 22.552 1.00 95.19 90 GLU A CA 1
ATOM 733 C C . GLU A 1 90 ? -8.453 7.503 22.838 1.00 95.19 90 GLU A C 1
ATOM 735 O O . GLU A 1 90 ? -8.918 7.652 23.967 1.00 95.19 90 GLU A O 1
ATOM 740 N N . GLN A 1 91 ? -9.166 6.967 21.844 1.00 95.62 91 GLN A N 1
ATOM 741 C CA . GLN A 1 91 ? -10.525 6.436 22.004 1.00 95.62 91 GLN A CA 1
ATOM 742 C C . GLN A 1 91 ? -10.567 5.086 22.743 1.00 95.62 91 GLN A C 1
ATOM 744 O O . GLN A 1 91 ? -11.647 4.550 22.989 1.00 95.62 91 GLN A O 1
ATOM 749 N N . GLY A 1 92 ? -9.410 4.533 23.118 1.00 96.00 92 GLY A N 1
ATOM 750 C CA . GLY A 1 92 ? -9.291 3.265 23.831 1.00 96.00 92 GLY A CA 1
ATOM 751 C C . GLY A 1 92 ? -9.288 2.034 22.925 1.00 96.00 92 GLY A C 1
ATOM 752 O O . GLY A 1 92 ? -9.475 0.923 23.422 1.00 96.00 92 GLY A O 1
ATOM 753 N N . ALA A 1 93 ? -9.085 2.193 21.612 1.00 95.88 93 ALA A N 1
ATOM 754 C CA . ALA A 1 93 ? -8.994 1.058 20.701 1.00 95.88 93 ALA A CA 1
ATOM 755 C C . ALA A 1 93 ? -7.666 0.302 20.881 1.00 95.88 93 ALA A C 1
ATOM 757 O O . ALA A 1 93 ? -6.584 0.892 20.909 1.00 95.88 93 ALA A O 1
ATOM 758 N N . ILE A 1 94 ? -7.745 -1.029 20.937 1.00 97.06 94 ILE A N 1
ATOM 759 C CA . ILE A 1 94 ? -6.577 -1.910 20.854 1.00 97.06 94 ILE A CA 1
ATOM 760 C C . ILE A 1 94 ? -6.403 -2.287 19.385 1.00 97.06 94 ILE A C 1
ATOM 762 O O . ILE A 1 94 ? -7.222 -3.007 18.821 1.00 97.06 94 ILE A O 1
ATOM 766 N N . LEU A 1 95 ? -5.350 -1.767 18.760 1.00 95.38 95 LEU A N 1
ATOM 767 C CA . LEU A 1 95 ? -5.111 -1.935 17.329 1.00 95.38 95 LEU A CA 1
ATOM 768 C C . LEU A 1 95 ? -4.154 -3.111 17.063 1.00 95.38 95 LEU A C 1
ATOM 770 O O . LEU A 1 95 ? -3.028 -3.071 17.581 1.00 95.38 95 LEU A O 1
ATOM 774 N N . PRO A 1 96 ? -4.547 -4.102 16.237 1.00 96.62 96 PRO A N 1
ATOM 775 C CA . PRO A 1 96 ? -3.647 -5.151 15.759 1.00 96.62 96 PRO A CA 1
ATOM 776 C C . PRO A 1 96 ? -2.421 -4.580 15.036 1.00 96.62 96 PRO A C 1
ATOM 778 O O . PRO A 1 96 ? -2.495 -3.516 14.416 1.00 96.62 96 PRO A O 1
ATOM 781 N N . GLU A 1 97 ? -1.291 -5.287 15.094 1.00 94.19 97 GLU A N 1
ATOM 782 C CA . GLU A 1 97 ? -0.052 -4.849 14.436 1.00 94.19 97 GLU A CA 1
ATOM 783 C C . GLU A 1 97 ? -0.209 -4.782 12.914 1.00 94.19 97 GLU A C 1
ATOM 785 O O . GLU A 1 97 ? 0.121 -3.752 12.325 1.00 94.19 97 GLU A O 1
ATOM 790 N N . ALA A 1 98 ? -0.829 -5.801 12.313 1.00 93.69 98 ALA A N 1
ATOM 791 C CA . ALA A 1 98 ? -1.190 -5.831 10.898 1.00 93.69 98 ALA A CA 1
ATOM 792 C C . ALA A 1 98 ? -1.954 -4.567 10.472 1.00 93.69 98 ALA A C 1
ATOM 794 O O . ALA A 1 98 ? -1.594 -3.904 9.502 1.00 93.69 98 ALA A O 1
ATOM 795 N N . PHE A 1 99 ? -2.959 -4.161 11.257 1.00 94.00 99 PHE A N 1
ATOM 796 C CA . PHE A 1 99 ? -3.746 -2.960 10.977 1.00 94.00 99 PHE A CA 1
ATOM 797 C C . PHE A 1 99 ? -2.890 -1.687 11.007 1.00 94.00 99 PHE A C 1
ATOM 799 O O . PHE A 1 99 ? -2.976 -0.864 10.095 1.00 94.00 99 PHE A O 1
ATOM 806 N N . LYS A 1 100 ? -2.027 -1.529 12.021 1.00 95.19 100 LYS A N 1
ATOM 807 C CA . LYS A 1 100 ? -1.099 -0.386 12.093 1.00 95.19 100 LYS A CA 1
ATOM 808 C C . LYS A 1 100 ? -0.166 -0.366 10.885 1.00 95.19 100 LYS A C 1
ATOM 810 O O . LYS A 1 100 ? -0.025 0.677 10.254 1.00 95.19 100 LYS A O 1
ATOM 815 N N . LEU A 1 101 ? 0.415 -1.517 10.534 1.00 94.50 101 LEU A N 1
ATOM 816 C CA . LEU A 1 101 ? 1.287 -1.667 9.370 1.00 94.50 101 LEU A CA 1
ATOM 817 C C . LEU A 1 101 ? 0.563 -1.242 8.094 1.00 94.50 101 LEU A C 1
ATOM 819 O O . LEU A 1 101 ? 1.104 -0.455 7.319 1.00 94.50 101 LEU A O 1
ATOM 823 N N . TRP A 1 102 ? -0.670 -1.707 7.898 1.00 94.25 102 TRP A N 1
ATOM 824 C CA . TRP A 1 102 ? -1.464 -1.388 6.717 1.00 94.25 102 TRP A CA 1
ATOM 825 C C . TRP A 1 102 ? -1.725 0.105 6.598 1.00 94.25 102 TRP A C 1
ATOM 827 O O . TRP A 1 102 ? -1.448 0.682 5.549 1.00 94.25 102 TRP A O 1
ATOM 837 N N . ILE A 1 103 ? -2.186 0.747 7.673 1.00 92.94 103 ILE A N 1
ATOM 838 C CA . ILE A 1 103 ? -2.455 2.187 7.678 1.00 92.94 103 ILE A CA 1
ATOM 839 C C . ILE A 1 103 ? -1.174 2.992 7.432 1.00 92.94 103 ILE A C 1
ATOM 841 O O . ILE A 1 103 ? -1.172 3.898 6.599 1.00 92.94 103 ILE A O 1
ATOM 845 N N . THR A 1 104 ? -0.071 2.656 8.104 1.00 93.12 104 THR A N 1
ATOM 846 C CA . THR A 1 104 ? 1.185 3.408 7.987 1.00 93.12 104 THR A CA 1
ATOM 847 C C . THR A 1 104 ? 1.847 3.223 6.618 1.00 93.12 104 THR A C 1
ATOM 849 O O . THR A 1 104 ? 2.360 4.194 6.044 1.00 93.12 104 THR A O 1
ATOM 852 N N . GLU A 1 105 ? 1.836 2.005 6.066 1.00 93.81 105 GLU A N 1
ATOM 853 C CA . GLU A 1 105 ? 2.483 1.689 4.789 1.00 93.81 105 GLU A CA 1
ATOM 854 C C . GLU A 1 105 ? 1.633 2.045 3.562 1.00 93.81 105 GLU A C 1
ATOM 856 O O . GLU A 1 105 ? 2.210 2.279 2.488 1.00 93.81 105 GLU A O 1
ATOM 861 N N . TRP A 1 106 ? 0.303 2.154 3.707 1.00 89.12 106 TRP A N 1
ATOM 862 C CA . TRP A 1 106 ? -0.583 2.537 2.610 1.00 89.12 106 TRP A CA 1
ATOM 863 C C . TRP A 1 106 ? -0.095 3.831 1.947 1.00 89.12 106 TRP A C 1
ATOM 865 O O . TRP A 1 106 ? 0.365 4.765 2.613 1.00 89.12 106 TRP A O 1
ATOM 875 N N . PRO A 1 107 ? -0.139 3.950 0.614 1.00 83.25 107 PRO A N 1
ATOM 876 C CA . PRO A 1 107 ? 0.192 5.213 -0.018 1.00 83.25 107 PRO A CA 1
ATOM 877 C C . PRO A 1 107 ? -0.802 6.287 0.448 1.00 83.25 107 PRO A C 1
ATOM 879 O O . PRO A 1 107 ? -1.982 6.195 0.142 1.00 83.25 107 PRO A O 1
ATOM 882 N N . ALA A 1 108 ? -0.330 7.344 1.119 1.00 76.31 108 ALA A N 1
ATOM 883 C CA . ALA A 1 108 ? -1.192 8.438 1.598 1.00 76.31 108 ALA A CA 1
ATOM 884 C C . ALA A 1 108 ? -2.064 9.045 0.479 1.00 76.31 108 ALA A C 1
ATOM 886 O O . ALA A 1 108 ? -3.194 9.455 0.699 1.00 76.31 108 ALA A O 1
ATOM 887 N N . LYS A 1 109 ? -1.558 9.031 -0.762 1.00 72.44 109 LYS A N 1
ATOM 888 C CA . LYS A 1 109 ? -2.283 9.477 -1.964 1.00 72.44 109 LYS A CA 1
ATOM 889 C C . LYS A 1 109 ? -3.413 8.543 -2.417 1.00 72.44 109 LYS A C 1
ATOM 891 O O . LYS A 1 109 ? -4.199 8.927 -3.273 1.00 72.44 109 LYS A O 1
ATOM 896 N N . ALA A 1 110 ? -3.441 7.318 -1.908 1.00 69.25 110 ALA A N 1
ATOM 897 C CA . ALA A 1 110 ? -4.462 6.309 -2.161 1.00 69.25 110 ALA A CA 1
ATOM 898 C C . ALA A 1 110 ? -5.399 6.123 -0.956 1.00 69.25 110 ALA A C 1
ATOM 900 O O . ALA A 1 110 ? -6.316 5.307 -1.027 1.00 69.25 110 ALA A O 1
ATOM 901 N N . ALA A 1 111 ? -5.180 6.840 0.152 1.00 64.88 111 ALA A N 1
ATOM 902 C CA . ALA A 1 111 ? -6.141 6.885 1.243 1.00 64.88 111 ALA A CA 1
ATOM 903 C C . ALA A 1 111 ? -7.351 7.688 0.758 1.00 64.88 111 ALA A C 1
ATOM 905 O O . ALA A 1 111 ? -7.241 8.883 0.486 1.00 64.88 111 ALA A O 1
ATOM 906 N N . ILE A 1 112 ? -8.491 7.019 0.582 1.00 60.41 112 ILE A N 1
ATOM 907 C CA . ILE A 1 112 ? -9.725 7.698 0.199 1.00 60.41 112 ILE A CA 1
ATOM 908 C C . ILE A 1 112 ? -10.349 8.270 1.483 1.00 60.41 112 ILE A C 1
ATOM 910 O O . ILE A 1 112 ? -10.756 7.487 2.344 1.00 60.41 112 ILE A O 1
ATOM 914 N N . PRO A 1 113 ? -10.454 9.606 1.632 1.00 55.19 113 PRO A N 1
ATOM 915 C CA . PRO A 1 113 ? -10.847 10.221 2.900 1.00 55.19 113 PRO A CA 1
ATOM 916 C C . PRO A 1 113 ? -12.252 9.842 3.378 1.00 55.19 113 PRO A C 1
ATOM 918 O O . PRO A 1 113 ? -12.490 9.831 4.577 1.00 55.19 113 PRO A O 1
ATOM 921 N N . TRP A 1 114 ? -13.182 9.500 2.477 1.00 57.22 114 TRP A N 1
ATOM 922 C CA . TRP A 1 114 ? -14.589 9.307 2.859 1.00 57.22 114 TRP A CA 1
ATOM 923 C C . TRP A 1 114 ? -14.839 8.086 3.764 1.00 57.22 114 TRP A C 1
ATOM 925 O O . TRP A 1 114 ? -15.860 8.054 4.438 1.00 57.22 114 TRP A O 1
ATOM 935 N N . PHE A 1 115 ? -13.920 7.111 3.826 1.00 54.91 115 PHE A N 1
ATOM 936 C CA . PHE A 1 115 ? -13.996 6.002 4.794 1.00 54.91 115 PHE A CA 1
ATOM 937 C C . PHE A 1 115 ? -13.403 6.376 6.169 1.00 54.91 115 PHE A C 1
ATOM 939 O O . PHE A 1 115 ? -13.834 5.839 7.184 1.00 54.91 115 PHE A O 1
ATOM 946 N N . LEU A 1 116 ? -12.427 7.293 6.212 1.00 52.38 116 LEU A N 1
ATOM 947 C CA . LEU A 1 116 ? -11.609 7.573 7.405 1.00 52.38 116 LEU A CA 1
ATOM 948 C C . LEU A 1 116 ? -11.998 8.862 8.135 1.00 52.38 116 LEU A C 1
ATOM 950 O O . LEU A 1 116 ? -11.714 9.000 9.325 1.00 52.38 116 LEU A O 1
ATOM 954 N N . SER A 1 117 ? -12.629 9.808 7.440 1.00 51.47 117 SER A N 1
ATOM 955 C CA . SER A 1 117 ? -13.122 11.038 8.048 1.00 51.47 117 SER A CA 1
ATOM 956 C C . SER A 1 117 ? -14.409 10.752 8.820 1.00 51.47 117 SER A C 1
ATOM 958 O O . SER A 1 117 ? -15.490 10.706 8.241 1.00 51.47 117 SER A O 1
ATOM 960 N N . ASN A 1 118 ? -14.308 10.690 10.149 1.00 50.38 118 ASN A N 1
ATOM 961 C CA . ASN A 1 118 ? -15.411 11.026 11.060 1.00 50.38 118 ASN A CA 1
ATOM 962 C C . ASN A 1 118 ? -15.689 12.549 11.028 1.00 50.38 118 ASN A C 1
ATOM 964 O O . ASN A 1 118 ? -15.834 13.179 12.075 1.00 50.38 118 ASN A O 1
ATOM 968 N N . GLU A 1 119 ? -15.656 13.181 9.851 1.00 51.19 119 GLU A N 1
ATOM 969 C CA . GLU A 1 119 ? -15.987 14.600 9.731 1.00 51.19 119 GLU A CA 1
ATOM 970 C C . GLU A 1 119 ? -17.505 14.756 9.820 1.00 51.19 119 GLU A C 1
ATOM 972 O O . GLU A 1 119 ? -18.258 13.962 9.252 1.00 51.19 119 GLU A O 1
ATOM 977 N N . ASP A 1 120 ? -17.937 15.767 10.576 1.00 53.00 120 ASP A N 1
ATOM 978 C CA . ASP A 1 120 ? -19.341 16.090 10.802 1.00 53.00 120 ASP A CA 1
ATOM 979 C C . ASP A 1 120 ? -20.138 16.045 9.485 1.00 53.00 120 ASP A C 1
ATOM 981 O O . ASP A 1 120 ? -19.764 16.734 8.530 1.00 53.00 120 ASP A O 1
ATOM 985 N N . PRO A 1 121 ? -21.291 15.352 9.428 1.00 53.50 121 PRO A N 1
ATOM 986 C CA . PRO A 1 121 ? -22.149 15.306 8.237 1.00 53.50 121 PRO A CA 1
ATOM 987 C C . PRO A 1 121 ? -22.735 16.677 7.837 1.00 53.50 121 PRO A C 1
ATOM 989 O O . PRO A 1 121 ? -23.489 16.764 6.876 1.00 53.50 121 PRO A O 1
ATOM 992 N N . ASN A 1 122 ? -22.410 17.741 8.581 1.00 52.72 122 ASN A N 1
ATOM 993 C CA . ASN A 1 122 ? -22.794 19.132 8.335 1.00 52.72 122 ASN A CA 1
ATOM 994 C C . ASN A 1 122 ? -21.618 20.029 7.902 1.00 52.72 122 ASN A C 1
ATOM 996 O O . ASN A 1 122 ? -21.777 21.247 7.832 1.00 52.72 122 ASN A O 1
ATOM 1000 N N . SER A 1 123 ? -20.428 19.478 7.652 1.00 57.78 123 SER A N 1
ATOM 1001 C CA . SER A 1 123 ? -19.332 20.251 7.070 1.00 57.78 123 SER A CA 1
ATOM 1002 C C . SER A 1 123 ? -19.641 20.522 5.590 1.00 57.78 123 SER A C 1
ATOM 1004 O O . SER A 1 123 ? -19.741 19.581 4.808 1.00 57.78 123 SER A O 1
ATOM 1006 N N . ASP A 1 124 ? -19.714 21.798 5.192 1.00 53.84 124 ASP A N 1
ATOM 1007 C CA . ASP A 1 124 ? -19.910 22.273 3.802 1.00 53.84 124 ASP A CA 1
ATOM 1008 C C . ASP A 1 124 ? -18.850 21.760 2.790 1.00 53.84 124 ASP A C 1
ATOM 1010 O O . ASP A 1 124 ? -18.922 22.054 1.597 1.00 53.84 124 ASP A O 1
ATOM 1014 N N . ASN A 1 125 ? -17.862 20.971 3.229 1.00 53.44 125 ASN A N 1
ATOM 1015 C CA . ASN A 1 125 ? -16.907 20.266 2.371 1.00 53.44 125 ASN A CA 1
ATOM 1016 C C . ASN A 1 125 ? -17.473 18.935 1.852 1.00 53.44 125 ASN A C 1
ATOM 1018 O O . ASN A 1 125 ? -16.815 17.895 1.945 1.00 53.44 125 ASN A O 1
ATOM 1022 N N . ASP A 1 126 ? -18.687 18.979 1.312 1.00 57.12 126 ASP A N 1
ATOM 1023 C CA . ASP A 1 126 ? -19.384 17.833 0.742 1.00 57.12 126 ASP A CA 1
ATOM 1024 C C . ASP A 1 126 ? -18.615 17.368 -0.510 1.00 57.12 126 ASP A C 1
ATOM 1026 O O . ASP A 1 126 ? -18.737 17.925 -1.608 1.00 57.12 126 ASP A O 1
ATOM 1030 N N . ILE A 1 127 ? -17.712 16.396 -0.339 1.00 55.38 127 ILE A N 1
ATOM 1031 C CA . ILE A 1 127 ? -17.006 15.787 -1.465 1.00 55.38 127 ILE A CA 1
ATOM 1032 C C . ILE A 1 127 ? -18.076 15.072 -2.276 1.00 55.38 127 ILE A C 1
ATOM 1034 O O . ILE A 1 127 ? -18.602 14.048 -1.844 1.00 55.38 127 ILE A O 1
ATOM 1038 N N . SER A 1 128 ? -18.394 15.620 -3.451 1.00 59.03 128 SER A N 1
ATOM 1039 C CA . SER A 1 128 ? -19.362 15.021 -4.365 1.00 59.03 128 SER A CA 1
ATOM 1040 C C . SER A 1 128 ? -19.046 13.536 -4.528 1.00 59.03 128 SER A C 1
ATOM 1042 O O . SER A 1 128 ? -17.940 13.177 -4.954 1.00 59.03 128 SER A O 1
ATOM 1044 N N . ALA A 1 129 ? -20.004 12.692 -4.128 1.00 58.94 129 ALA A N 1
ATOM 1045 C CA . ALA A 1 129 ? -19.873 11.247 -4.199 1.00 58.94 129 ALA A CA 1
ATOM 1046 C C . ALA A 1 129 ? -19.362 10.862 -5.592 1.00 58.94 129 ALA A C 1
ATOM 1048 O O . ALA A 1 129 ? -19.831 11.418 -6.594 1.00 58.94 129 ALA A O 1
ATOM 1049 N N . PRO A 1 130 ? -18.387 9.947 -5.687 1.00 57.94 130 PRO A N 1
ATOM 1050 C CA . PRO A 1 130 ? -17.788 9.685 -6.970 1.00 57.94 130 PRO A CA 1
ATOM 1051 C C . PRO A 1 130 ? -18.839 9.192 -7.980 1.00 57.94 130 PRO A C 1
ATOM 1053 O O . PRO A 1 130 ? -19.780 8.477 -7.615 1.00 57.94 130 PRO A O 1
ATOM 1056 N N . PRO A 1 131 ? -18.679 9.533 -9.269 1.00 58.00 131 PRO A N 1
ATOM 1057 C CA . PRO A 1 131 ? -19.726 9.399 -10.285 1.00 58.00 131 PRO A CA 1
ATOM 1058 C C . PRO A 1 131 ? -20.194 7.956 -10.558 1.00 58.00 131 PRO A C 1
ATOM 1060 O O . PRO A 1 131 ? -21.191 7.757 -11.252 1.00 58.00 131 PRO A O 1
ATOM 1063 N N . TRP A 1 132 ? -19.513 6.940 -10.020 1.00 58.12 132 TRP A N 1
ATOM 1064 C CA . TRP A 1 132 ? -19.896 5.528 -10.131 1.00 58.12 132 TRP A CA 1
ATOM 1065 C C . TRP A 1 132 ? -20.916 5.054 -9.082 1.00 58.12 132 TRP A C 1
ATOM 1067 O O . TRP A 1 132 ? -21.481 3.980 -9.263 1.00 58.12 132 TRP A O 1
ATOM 1077 N N . HIS A 1 133 ? -21.245 5.848 -8.053 1.00 55.97 133 HIS A N 1
ATOM 1078 C CA . HIS A 1 133 ? -22.367 5.537 -7.148 1.00 55.97 133 HIS A CA 1
ATOM 1079 C C . HIS A 1 133 ? -23.757 5.754 -7.779 1.00 55.97 133 HIS A C 1
ATOM 1081 O O . HIS A 1 133 ? -24.761 5.376 -7.185 1.00 55.97 133 HIS A O 1
ATOM 1087 N N . LEU A 1 134 ? -23.833 6.325 -8.987 1.00 48.56 134 LEU A N 1
ATOM 1088 C CA . LEU A 1 134 ? -25.089 6.684 -9.662 1.00 48.56 134 LEU A CA 1
ATOM 1089 C C . LEU A 1 134 ? -25.542 5.686 -10.747 1.00 48.56 134 LEU A C 1
ATOM 1091 O O . LEU A 1 134 ? -26.424 6.010 -11.539 1.00 48.56 134 LEU A O 1
ATOM 1095 N N . LYS A 1 135 ? -24.955 4.483 -10.826 1.00 46.84 135 LYS A N 1
ATOM 1096 C CA . LYS A 1 135 ? -25.369 3.449 -11.795 1.00 46.84 135 LYS A CA 1
ATOM 1097 C C . LYS A 1 135 ? -25.504 2.068 -11.145 1.00 46.84 135 LYS A C 1
ATOM 1099 O O . LYS A 1 135 ? -24.571 1.280 -11.200 1.00 46.84 135 LYS A O 1
ATOM 1104 N N . ASP A 1 136 ? -26.655 1.826 -10.521 1.00 46.72 136 ASP A N 1
ATOM 1105 C CA . ASP A 1 136 ? -27.445 0.582 -10.353 1.00 46.72 136 ASP A CA 1
ATOM 1106 C C . ASP A 1 136 ? -26.831 -0.842 -10.413 1.00 46.72 136 ASP A C 1
ATOM 1108 O O . ASP A 1 136 ? -27.584 -1.807 -10.499 1.00 46.72 136 ASP A O 1
ATOM 1112 N N . THR A 1 137 ? -25.524 -1.068 -10.281 1.00 51.81 137 THR A N 1
ATOM 1113 C CA . THR A 1 137 ? -24.971 -2.431 -10.124 1.00 51.81 137 THR A CA 1
ATOM 1114 C C . THR A 1 137 ? -23.624 -2.421 -9.394 1.00 51.81 137 THR A C 1
ATOM 1116 O O . THR A 1 137 ? -22.620 -2.046 -10.000 1.00 51.81 137 THR A O 1
ATOM 1119 N N . PRO A 1 138 ? -23.552 -2.865 -8.124 1.00 45.91 138 PRO A N 1
ATOM 1120 C CA . PRO A 1 138 ? -22.284 -3.045 -7.427 1.00 45.91 138 PRO A CA 1
ATOM 1121 C C . PRO A 1 138 ? -21.834 -4.520 -7.422 1.00 45.91 138 PRO A C 1
ATOM 1123 O O . PRO A 1 138 ? -22.640 -5.390 -7.099 1.00 45.91 138 PRO A O 1
ATOM 1126 N N . PRO A 1 139 ? -20.533 -4.816 -7.605 1.00 50.78 139 PRO A N 1
ATOM 1127 C CA . PRO A 1 139 ? -19.887 -5.956 -6.964 1.00 50.78 139 PRO A CA 1
ATOM 1128 C C . PRO A 1 139 ? -18.952 -5.468 -5.840 1.00 50.78 139 PRO A C 1
ATOM 1130 O O . PRO A 1 139 ? -17.906 -6.052 -5.589 1.00 50.78 139 PRO A O 1
ATOM 1133 N N . TYR A 1 140 ? -19.278 -4.350 -5.180 1.00 50.31 140 TYR A N 1
ATOM 1134 C CA . TYR A 1 140 ? -18.422 -3.790 -4.125 1.00 50.31 140 TYR A CA 1
ATOM 1135 C C . TYR A 1 140 ? -18.429 -4.639 -2.846 1.00 50.31 140 TYR A C 1
ATOM 1137 O O . TYR A 1 140 ? -17.422 -4.679 -2.146 1.00 50.31 140 TYR A O 1
ATOM 1145 N N . ASN A 1 141 ? -19.524 -5.359 -2.568 1.00 51.72 141 ASN A N 1
ATOM 1146 C CA . ASN A 1 141 ? -19.604 -6.221 -1.387 1.00 51.72 141 ASN A CA 1
ATOM 1147 C C . ASN A 1 141 ? -18.823 -7.530 -1.548 1.00 51.72 141 ASN A C 1
ATOM 1149 O O . ASN A 1 141 ? -18.250 -7.986 -0.569 1.00 51.72 141 ASN A O 1
ATOM 1153 N N . SER A 1 142 ? -18.751 -8.119 -2.747 1.00 53.69 142 SER A N 1
ATOM 1154 C CA . SER A 1 142 ? -18.126 -9.438 -2.916 1.00 53.69 142 SER A CA 1
ATOM 1155 C C . SER A 1 142 ? -16.604 -9.379 -2.887 1.00 53.69 142 SER A C 1
ATOM 1157 O O . SER A 1 142 ? -15.997 -10.207 -2.234 1.00 53.69 142 SER A O 1
ATOM 1159 N N . ILE A 1 143 ? -15.978 -8.380 -3.516 1.00 51.25 143 ILE A N 1
ATOM 1160 C CA . ILE A 1 143 ? -14.513 -8.356 -3.683 1.00 51.25 143 ILE A CA 1
ATOM 1161 C C . ILE A 1 143 ? -13.790 -8.099 -2.356 1.00 51.25 143 ILE A C 1
ATOM 1163 O O . ILE A 1 143 ? -12.832 -8.792 -2.030 1.00 51.25 143 ILE A O 1
ATOM 1167 N N . LEU A 1 144 ? -14.236 -7.108 -1.574 1.00 47.06 144 LEU A N 1
ATOM 1168 C CA . LEU A 1 144 ? -13.619 -6.843 -0.273 1.00 47.06 144 LEU A CA 1
ATOM 1169 C C . LEU A 1 144 ? -13.938 -7.963 0.722 1.00 47.06 144 LEU A C 1
ATOM 1171 O O . LEU A 1 144 ? -13.046 -8.372 1.456 1.00 47.06 144 LEU A O 1
ATOM 1175 N N . GLN A 1 145 ? -15.163 -8.509 0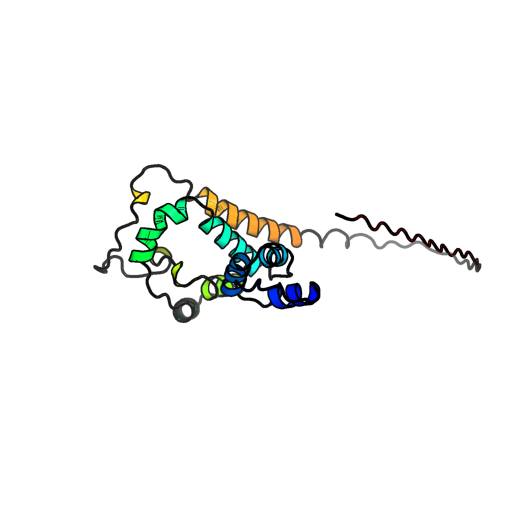.717 1.00 53.69 145 GLN A N 1
ATOM 1176 C CA . GLN A 1 145 ? -15.467 -9.670 1.555 1.00 53.69 145 GLN A CA 1
ATOM 1177 C C . GLN A 1 145 ? -14.646 -10.893 1.153 1.00 53.69 145 GLN A C 1
ATOM 1179 O O . GLN A 1 145 ? -14.106 -11.526 2.044 1.00 53.69 145 GLN A O 1
ATOM 1184 N N . GLU A 1 146 ? -14.497 -11.220 -0.130 1.00 55.44 146 GLU A N 1
ATOM 1185 C CA . GLU A 1 146 ? -13.706 -12.375 -0.578 1.00 55.44 146 GLU A CA 1
ATOM 1186 C C . GLU A 1 146 ? -12.242 -12.256 -0.156 1.00 55.44 146 GLU A C 1
ATOM 1188 O O . GLU A 1 146 ? -11.719 -13.190 0.441 1.00 55.44 146 GLU A O 1
ATOM 1193 N N . VAL A 1 147 ? -11.599 -11.101 -0.366 1.00 53.25 147 VAL A N 1
ATOM 1194 C CA . VAL A 1 147 ? -10.188 -10.908 0.014 1.00 53.25 147 VAL A CA 1
ATOM 1195 C C . VAL A 1 147 ? -9.997 -10.995 1.532 1.00 53.25 147 VAL A C 1
ATOM 1197 O O . VAL A 1 147 ? -9.092 -11.686 1.994 1.00 53.25 147 VAL A O 1
ATOM 1200 N N . PHE A 1 148 ? -10.864 -10.350 2.323 1.00 45.28 148 PHE A N 1
ATOM 1201 C CA . PHE A 1 148 ? -10.776 -10.434 3.786 1.00 45.28 148 PHE A CA 1
ATOM 1202 C C . PHE A 1 148 ? -11.149 -11.821 4.324 1.00 45.28 148 PHE A C 1
ATOM 1204 O O . PHE A 1 148 ? -10.555 -12.270 5.298 1.00 45.28 148 PHE A O 1
ATOM 1211 N N . THR A 1 149 ? -12.101 -12.519 3.701 1.00 56.62 149 THR A N 1
ATOM 1212 C CA . THR A 1 149 ? -12.501 -13.870 4.126 1.00 56.62 149 THR A CA 1
ATOM 1213 C C . THR A 1 149 ? -11.417 -14.885 3.785 1.00 56.62 149 THR A C 1
ATOM 1215 O O . THR A 1 149 ? -11.145 -15.755 4.602 1.00 56.62 149 THR A O 1
ATOM 1218 N N . GLN A 1 150 ? -10.754 -14.755 2.633 1.00 54.31 150 GLN A N 1
ATOM 1219 C CA . GLN A 1 150 ? -9.659 -15.644 2.251 1.00 54.31 150 GLN A CA 1
ATOM 1220 C C . GLN A 1 150 ? -8.454 -15.481 3.185 1.00 54.31 150 GLN A C 1
ATOM 1222 O O . GLN A 1 150 ? -7.953 -16.474 3.691 1.00 54.31 150 GLN A O 1
ATOM 1227 N N . ALA A 1 151 ? -8.072 -14.243 3.520 1.00 51.97 151 ALA A N 1
ATOM 1228 C CA . ALA A 1 151 ? -6.988 -13.990 4.473 1.00 51.97 151 ALA A CA 1
ATOM 1229 C C . ALA A 1 151 ? -7.280 -14.567 5.874 1.00 51.97 151 ALA A C 1
ATOM 1231 O O . ALA A 1 151 ? -6.396 -15.128 6.510 1.00 51.97 151 ALA A O 1
ATOM 1232 N N . VAL A 1 152 ? -8.531 -14.481 6.342 1.00 55.44 152 VAL A N 1
ATOM 1233 C CA . VAL A 1 152 ? -8.945 -15.059 7.635 1.00 55.44 152 VAL A CA 1
ATOM 1234 C C . VAL A 1 152 ? -9.000 -16.591 7.592 1.00 55.44 152 VAL A C 1
ATOM 1236 O O . VAL A 1 152 ? -8.704 -17.240 8.593 1.00 55.44 152 VAL A O 1
ATOM 1239 N N . LEU A 1 153 ? -9.380 -17.185 6.457 1.00 55.78 153 LEU A N 1
ATOM 1240 C CA . LEU A 1 153 ? -9.397 -18.640 6.285 1.00 55.78 153 LEU A CA 1
ATOM 1241 C C . LEU A 1 153 ? -7.980 -19.223 6.206 1.00 55.78 153 LEU A C 1
ATOM 1243 O O . LEU A 1 153 ? -7.729 -20.255 6.824 1.00 55.78 153 LEU A O 1
ATOM 1247 N N . ASP A 1 154 ? -7.061 -18.536 5.528 1.00 54.69 154 ASP A N 1
ATOM 1248 C CA . ASP A 1 154 ? -5.666 -18.966 5.402 1.00 54.69 154 ASP A CA 1
ATOM 1249 C C . ASP A 1 154 ? -4.924 -18.893 6.757 1.00 54.69 154 ASP A C 1
ATOM 1251 O O . ASP A 1 154 ? -4.070 -19.733 7.035 1.00 54.69 154 ASP A O 1
ATOM 1255 N N . GLU A 1 155 ? -5.286 -17.960 7.652 1.00 53.41 155 GLU A N 1
ATOM 1256 C CA . GLU A 1 155 ? -4.773 -17.942 9.035 1.00 53.41 155 GLU A CA 1
ATOM 1257 C C . GLU A 1 155 ? -5.405 -19.027 9.927 1.00 53.41 155 GLU A C 1
ATOM 1259 O O . GLU A 1 155 ? -4.734 -19.589 10.793 1.00 53.41 155 GLU A O 1
ATOM 1264 N N . ALA A 1 156 ? -6.676 -19.375 9.703 1.00 53.81 156 ALA A N 1
ATOM 1265 C CA . ALA A 1 156 ? -7.376 -20.391 10.492 1.00 53.81 156 ALA A CA 1
ATOM 1266 C C . ALA A 1 156 ? -6.936 -21.836 10.174 1.00 53.81 156 ALA A C 1
ATOM 1268 O O . ALA A 1 156 ? -7.098 -22.722 11.017 1.00 53.81 156 ALA A O 1
ATOM 1269 N N . GLU A 1 157 ? -6.374 -22.096 8.989 1.00 50.62 157 GLU A N 1
ATOM 1270 C CA . GLU A 1 157 ? -5.846 -23.423 8.634 1.00 50.62 157 GLU A CA 1
ATOM 1271 C C . GLU A 1 157 ? -4.482 -23.736 9.272 1.00 50.62 157 GLU A C 1
ATOM 1273 O O . GLU A 1 157 ? -4.138 -24.911 9.404 1.00 50.62 157 GLU A O 1
ATOM 1278 N N . VAL A 1 158 ? -3.730 -22.734 9.743 1.00 51.66 158 VAL A N 1
ATOM 1279 C CA . VAL A 1 158 ? -2.406 -22.954 10.359 1.00 51.66 158 VAL A CA 1
ATOM 1280 C C . VAL A 1 158 ? -2.510 -23.406 11.825 1.00 51.66 158 VAL A C 1
ATOM 1282 O O . VAL A 1 158 ? -1.673 -24.180 12.293 1.00 51.66 158 VAL A O 1
ATOM 1285 N N . ASP A 1 159 ? -3.575 -23.026 12.536 1.00 43.25 159 ASP A N 1
ATOM 1286 C CA . ASP A 1 159 ? -3.764 -23.378 13.955 1.00 43.25 159 ASP A CA 1
ATOM 1287 C C . ASP A 1 159 ? -4.425 -24.751 14.186 1.00 43.25 159 ASP A C 1
ATOM 1289 O O . ASP A 1 159 ? -4.462 -25.242 15.317 1.00 43.25 159 ASP A O 1
ATOM 1293 N N . ASN A 1 160 ? -4.916 -25.427 13.139 1.00 44.50 160 ASN A N 1
ATOM 1294 C CA . ASN A 1 160 ? -5.673 -26.678 13.299 1.00 44.50 160 ASN A CA 1
ATOM 1295 C C . ASN A 1 160 ? -4.849 -27.967 13.099 1.00 44.50 160 ASN A C 1
ATOM 1297 O O . ASN A 1 160 ? -5.406 -29.063 13.067 1.00 44.50 160 ASN A O 1
ATOM 1301 N N . THR A 1 161 ? -3.520 -27.863 13.002 1.00 46.38 161 THR A N 1
ATOM 1302 C CA . THR A 1 161 ? -2.607 -29.023 12.913 1.00 46.38 161 THR A CA 1
ATOM 1303 C C . THR A 1 161 ? -1.877 -29.370 14.216 1.00 46.38 161 THR A C 1
ATOM 1305 O O . THR A 1 161 ? -1.002 -30.230 14.207 1.00 46.38 161 THR A O 1
ATOM 1308 N N . TYR A 1 162 ? -2.246 -28.774 15.356 1.00 48.31 162 TYR A N 1
ATOM 1309 C CA . TYR A 1 162 ? -1.600 -29.049 16.650 1.00 48.31 162 TYR A CA 1
ATOM 1310 C C . TYR A 1 162 ? -2.600 -29.302 17.796 1.00 48.31 162 TYR A C 1
ATOM 1312 O O . TYR A 1 162 ? -2.621 -28.581 18.787 1.00 48.31 162 TYR A O 1
ATOM 1320 N N . SER A 1 163 ? -3.446 -30.335 17.695 1.00 50.66 163 SER A N 1
ATOM 1321 C CA . SER A 1 163 ? -4.079 -30.985 18.869 1.00 50.66 163 SER A CA 1
ATOM 1322 C C . SER A 1 163 ? -4.956 -32.170 18.468 1.00 50.66 163 SER A C 1
ATOM 1324 O O . SER A 1 163 ? -6.178 -32.051 18.403 1.00 50.66 163 SER A O 1
ATOM 1326 N N . ALA A 1 164 ? -4.355 -33.335 18.223 1.00 46.19 164 ALA A N 1
ATOM 1327 C CA . ALA A 1 164 ? -5.126 -34.582 18.206 1.00 46.19 164 ALA A CA 1
ATOM 1328 C C . ALA A 1 164 ? -4.343 -35.860 18.565 1.00 46.19 164 ALA A C 1
ATOM 1330 O O . ALA A 1 164 ? -4.894 -36.939 18.370 1.00 46.19 164 ALA A O 1
ATOM 1331 N N . GLU A 1 165 ? -3.112 -35.788 19.094 1.00 47.84 165 GLU A N 1
ATOM 1332 C CA . GLU A 1 165 ? -2.321 -37.015 19.343 1.00 47.84 165 GLU A CA 1
ATOM 1333 C C . GLU A 1 165 ? -1.932 -37.277 20.809 1.00 47.84 165 GLU A C 1
ATOM 1335 O O . GLU A 1 165 ? -1.554 -38.397 21.129 1.00 47.84 165 GLU A O 1
ATOM 1340 N N . ASP A 1 166 ? -2.132 -36.335 21.739 1.00 49.41 166 ASP A N 1
ATOM 1341 C CA . ASP A 1 166 ? -1.772 -36.532 23.155 1.00 49.41 166 ASP A CA 1
ATOM 1342 C C . ASP A 1 166 ? -2.996 -36.673 24.068 1.00 49.41 166 ASP A C 1
ATOM 1344 O O . ASP A 1 166 ? -3.283 -35.834 24.923 1.00 49.41 166 ASP A O 1
ATOM 1348 N N . ALA A 1 167 ? -3.733 -37.771 23.912 1.00 48.31 167 ALA A N 1
ATOM 1349 C CA . ALA A 1 167 ? -4.523 -38.328 25.005 1.00 48.31 167 ALA A CA 1
ATOM 1350 C C . ALA A 1 167 ? -4.826 -39.809 24.741 1.00 48.31 167 ALA A C 1
ATOM 1352 O O . ALA A 1 167 ? -5.324 -40.126 23.666 1.00 48.31 167 ALA A O 1
ATOM 1353 N N . VAL A 1 168 ? -4.680 -40.650 25.788 1.00 43.94 168 VAL A N 1
ATOM 1354 C CA . VAL A 1 168 ? -5.171 -42.054 25.916 1.00 43.94 168 VAL A CA 1
ATOM 1355 C C . VAL A 1 168 ? -4.127 -43.070 25.362 1.00 43.94 168 VAL A C 1
ATOM 1357 O O . VAL A 1 168 ? -3.941 -43.138 24.162 1.00 43.94 168 VAL A O 1
ATOM 1360 N N . GLN A 1 169 ? -3.377 -43.903 26.117 1.00 40.69 169 GLN A N 1
ATOM 1361 C CA . GLN A 1 169 ? -3.525 -44.491 27.464 1.00 40.69 169 GLN A CA 1
ATOM 1362 C C . GLN A 1 169 ? -2.177 -44.912 28.078 1.00 40.69 169 GLN A C 1
ATOM 1364 O O . GLN A 1 169 ? -1.312 -45.469 27.408 1.00 40.69 169 GLN A O 1
ATOM 1369 N N . LEU A 1 170 ? -2.084 -44.735 29.397 1.00 48.47 170 LEU A N 1
ATOM 1370 C CA . LEU A 1 170 ? -1.360 -45.628 30.298 1.00 48.47 170 LEU A CA 1
ATOM 1371 C C . LEU A 1 170 ? -2.079 -46.983 30.293 1.00 48.47 170 LEU A C 1
ATOM 1373 O O . LEU A 1 170 ? -3.247 -46.985 30.659 1.00 48.47 170 LEU A O 1
ATOM 1377 N N . GLU A 1 171 ? -1.411 -48.081 29.938 1.00 47.69 171 GLU A N 1
ATOM 1378 C CA . GLU A 1 171 ? -1.485 -49.351 30.676 1.00 47.69 171 GLU A CA 1
ATOM 1379 C C . GLU A 1 171 ? -0.216 -50.180 30.433 1.00 47.69 171 GLU A C 1
ATOM 1381 O O . GLU A 1 171 ? 0.381 -50.186 29.356 1.00 47.69 171 GLU A O 1
ATOM 1386 N N . GLU A 1 172 ? 0.205 -50.799 31.528 1.00 51.47 172 GLU A N 1
ATOM 1387 C CA . GLU A 1 172 ? 1.372 -51.641 31.750 1.00 51.47 172 GLU A CA 1
ATOM 1388 C C . GLU A 1 172 ? 1.415 -52.848 30.806 1.00 51.47 172 GLU A C 1
ATOM 1390 O O . GLU A 1 172 ? 0.365 -53.392 30.498 1.00 51.47 172 GLU A O 1
ATOM 1395 N N . ASN A 1 173 ? 2.621 -53.271 30.401 1.00 41.50 173 ASN A N 1
ATOM 1396 C CA . ASN A 1 173 ? 3.066 -54.656 30.141 1.00 41.50 173 ASN A CA 1
ATOM 1397 C C . ASN A 1 173 ? 4.594 -54.578 29.933 1.00 41.50 173 ASN A C 1
ATOM 1399 O O . ASN A 1 173 ? 5.067 -53.940 28.999 1.00 41.50 173 ASN A O 1
ATOM 1403 N N . ASP A 1 174 ? 5.390 -54.883 30.953 1.00 47.69 174 ASP A N 1
ATOM 1404 C CA . ASP A 1 174 ? 5.958 -56.210 31.227 1.00 47.69 174 ASP A CA 1
ATOM 1405 C C . A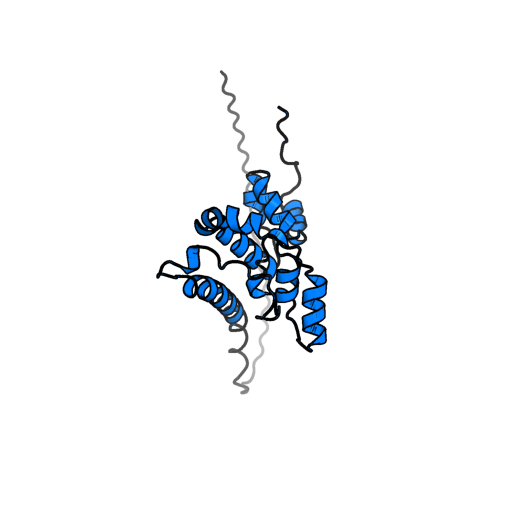SP A 1 174 ? 7.082 -56.612 30.252 1.00 47.69 174 ASP A C 1
ATOM 1407 O O . ASP A 1 174 ? 6.856 -56.812 29.066 1.00 47.69 174 ASP A O 1
ATOM 1411 N N . SER A 1 175 ? 8.285 -56.699 30.833 1.00 56.47 175 SER A N 1
ATOM 1412 C CA . SER A 1 175 ? 9.411 -57.587 30.519 1.00 56.47 175 SER A CA 1
ATOM 1413 C C . SER A 1 175 ? 9.740 -57.879 29.043 1.00 56.47 175 SER A C 1
ATOM 1415 O O . SER A 1 175 ? 8.977 -58.510 28.318 1.00 56.47 175 SER A O 1
ATOM 1417 N N . THR A 1 176 ? 10.990 -57.653 28.629 1.00 48.84 176 THR A N 1
ATOM 1418 C CA . THR A 1 176 ? 12.075 -58.664 28.694 1.00 48.84 176 THR A CA 1
ATOM 1419 C C . THR A 1 176 ? 13.326 -58.114 28.000 1.00 48.84 176 THR A C 1
ATOM 1421 O O . THR A 1 176 ? 13.243 -57.452 26.966 1.00 48.84 176 THR A O 1
ATOM 1424 N N . ASP A 1 177 ? 14.475 -58.395 28.610 1.00 54.38 177 ASP A N 1
ATOM 1425 C CA . ASP A 1 177 ? 15.817 -58.310 28.042 1.00 54.38 177 ASP A CA 1
ATOM 1426 C C . ASP A 1 177 ? 15.904 -58.896 26.619 1.00 54.38 177 ASP A C 1
ATOM 1428 O O . ASP A 1 177 ? 15.307 -59.930 26.342 1.00 54.38 177 ASP A O 1
ATOM 1432 N N . ASP A 1 178 ? 16.704 -58.287 25.741 1.00 53.28 178 ASP A N 1
ATOM 1433 C CA . ASP A 1 178 ? 17.833 -59.002 25.132 1.00 53.28 178 ASP A CA 1
ATOM 1434 C C . ASP A 1 178 ? 18.689 -58.077 24.259 1.00 53.28 178 ASP A C 1
ATOM 1436 O O . ASP A 1 178 ? 18.233 -57.378 23.353 1.00 53.28 178 ASP A O 1
ATOM 1440 N N . ALA A 1 179 ? 19.982 -58.104 24.565 1.00 54.59 179 ALA A N 1
ATOM 1441 C CA . ALA A 1 179 ? 21.051 -57.475 23.818 1.00 54.59 179 ALA A CA 1
ATOM 1442 C C . ALA A 1 179 ? 21.367 -58.274 22.549 1.00 54.59 179 ALA A C 1
ATOM 1444 O O . ALA A 1 179 ? 21.605 -59.475 22.640 1.00 54.59 179 ALA A O 1
ATOM 1445 N N . VAL A 1 180 ? 21.507 -57.608 21.399 1.00 59.59 180 VAL A N 1
ATOM 1446 C CA . VAL A 1 180 ? 22.298 -58.130 20.273 1.00 59.59 180 VAL A CA 1
ATOM 1447 C C . VAL A 1 180 ? 23.013 -56.979 19.562 1.00 59.59 180 VAL A C 1
ATOM 1449 O O . VAL A 1 180 ? 22.418 -56.226 18.794 1.00 59.59 180 VAL A O 1
ATOM 1452 N N . ASP A 1 181 ? 24.319 -56.894 19.820 1.00 57.28 181 ASP A N 1
ATOM 1453 C CA . ASP A 1 181 ? 25.336 -56.358 18.911 1.00 57.28 181 ASP A CA 1
ATOM 1454 C C . ASP A 1 181 ? 25.163 -56.926 17.496 1.00 57.28 181 ASP A C 1
ATOM 1456 O O . ASP A 1 181 ? 25.017 -58.145 17.349 1.00 57.28 181 ASP A O 1
ATOM 1460 N N . LYS A 1 182 ? 25.335 -56.088 16.464 1.00 55.47 182 LYS A N 1
ATOM 1461 C CA . LYS A 1 182 ? 26.262 -56.393 15.358 1.00 55.47 182 LYS A CA 1
ATOM 1462 C C . LYS A 1 182 ? 26.401 -55.267 14.339 1.00 55.47 182 LYS A C 1
ATOM 1464 O O . LYS A 1 182 ? 25.454 -54.870 13.667 1.00 55.47 182 LYS A O 1
ATOM 1469 N N . ASP A 1 183 ? 27.660 -54.872 14.202 1.00 58.25 183 ASP A N 1
ATOM 1470 C CA . ASP A 1 183 ? 28.333 -54.329 13.028 1.00 58.25 183 ASP A CA 1
ATOM 1471 C C . ASP A 1 183 ? 27.773 -54.797 11.673 1.00 58.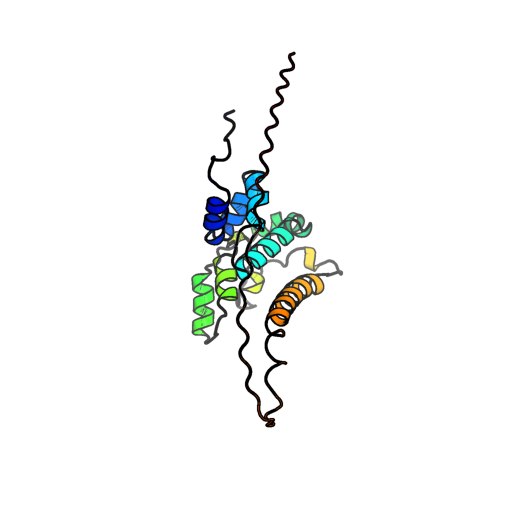25 183 ASP A C 1
ATOM 1473 O O . ASP A 1 183 ? 27.598 -55.996 11.451 1.00 58.25 183 ASP A O 1
ATOM 1477 N N . ASN A 1 184 ? 27.644 -53.864 10.722 1.00 50.62 184 ASN A N 1
ATOM 1478 C CA . ASN A 1 184 ? 28.046 -54.065 9.321 1.00 50.62 184 ASN A CA 1
ATOM 1479 C C . ASN A 1 184 ? 28.072 -52.692 8.611 1.00 50.62 184 ASN A C 1
ATOM 1481 O O . ASN A 1 184 ? 27.032 -52.076 8.413 1.00 50.62 184 ASN A O 1
ATOM 1485 N N . SER A 1 185 ? 29.218 -52.035 8.444 1.00 52.44 185 SER A N 1
ATOM 1486 C CA . SER A 1 185 ? 30.200 -52.229 7.366 1.00 52.44 185 SER A CA 1
ATOM 1487 C C . SER A 1 185 ? 29.636 -52.051 5.941 1.00 52.44 185 SER A C 1
ATOM 1489 O O . SER A 1 185 ? 28.842 -52.856 5.467 1.00 52.44 185 SER A O 1
ATOM 1491 N N . GLY A 1 186 ? 30.131 -50.996 5.276 1.00 44.19 186 GLY A N 1
ATOM 1492 C CA . GLY A 1 186 ? 30.560 -51.003 3.873 1.00 44.19 186 GLY A CA 1
ATOM 1493 C C . GLY A 1 186 ? 29.495 -50.877 2.780 1.00 44.19 186 GLY A C 1
ATOM 1494 O O . GLY A 1 186 ? 28.741 -51.807 2.539 1.00 44.19 186 GLY A O 1
ATOM 1495 N N . TYR A 1 187 ? 29.548 -49.793 1.999 1.00 53.38 187 TYR A N 1
ATOM 1496 C CA . TYR A 1 187 ? 30.164 -49.841 0.664 1.00 53.38 187 TYR A CA 1
ATOM 1497 C C . TYR A 1 187 ? 30.321 -48.437 0.057 1.00 53.38 187 TYR A C 1
ATOM 1499 O O . TYR A 1 187 ? 29.463 -47.569 0.185 1.00 53.38 187 TYR A O 1
ATOM 1507 N N . THR A 1 188 ? 31.474 -48.263 -0.578 1.00 59.72 188 THR A N 1
ATOM 1508 C CA . THR A 1 188 ? 31.927 -47.190 -1.470 1.00 59.72 188 THR A CA 1
ATOM 1509 C C . THR A 1 188 ? 31.196 -47.228 -2.813 1.00 59.72 188 THR A C 1
ATOM 1511 O O . THR A 1 188 ? 30.920 -48.328 -3.281 1.00 59.72 188 THR A O 1
ATOM 1514 N N . GLU A 1 189 ? 31.036 -46.091 -3.496 1.00 58.94 189 GLU A N 1
ATOM 1515 C CA . GLU A 1 189 ? 31.464 -45.982 -4.903 1.00 58.94 189 GLU A CA 1
ATOM 1516 C C . GLU A 1 189 ? 31.446 -44.535 -5.405 1.00 58.94 189 GLU A C 1
ATOM 1518 O O . GLU A 1 189 ? 30.427 -43.843 -5.397 1.00 58.94 189 GLU A O 1
ATOM 1523 N N . ASP A 1 190 ? 32.627 -44.126 -5.854 1.00 57.06 190 ASP A N 1
ATOM 1524 C CA . ASP A 1 190 ? 32.911 -42.973 -6.686 1.00 57.06 190 ASP A CA 1
ATOM 1525 C C . ASP A 1 190 ? 32.129 -43.037 -8.004 1.00 57.06 190 ASP A C 1
ATOM 1527 O O . ASP A 1 190 ? 32.026 -44.098 -8.625 1.00 57.06 190 ASP A O 1
ATOM 1531 N N . LYS A 1 191 ? 31.658 -41.886 -8.493 1.00 66.44 191 LYS A N 1
ATOM 1532 C CA . LYS A 1 191 ? 31.463 -41.675 -9.931 1.00 66.44 191 LYS A CA 1
ATOM 1533 C C . LYS A 1 191 ? 31.932 -40.289 -10.328 1.00 66.44 191 LYS A C 1
ATOM 1535 O O . LYS A 1 191 ? 31.190 -39.311 -10.266 1.00 66.44 191 LYS A O 1
ATOM 1540 N N . ASP A 1 192 ? 33.174 -40.274 -10.787 1.00 62.41 192 ASP A N 1
ATOM 1541 C CA . ASP A 1 192 ? 33.656 -39.350 -11.797 1.00 62.41 192 ASP A CA 1
ATOM 1542 C C . ASP A 1 192 ? 32.754 -39.425 -13.035 1.00 62.41 192 ASP A C 1
ATOM 1544 O O . ASP A 1 192 ? 32.376 -40.503 -13.505 1.00 62.41 192 ASP A O 1
ATOM 1548 N N . SER A 1 193 ? 32.415 -38.269 -13.590 1.00 68.62 193 SER A N 1
ATOM 1549 C CA . SER A 1 193 ? 31.995 -38.146 -14.983 1.00 68.62 193 SER A CA 1
ATOM 1550 C C . SER A 1 193 ? 32.435 -36.780 -15.486 1.00 68.62 193 SER A C 1
ATOM 1552 O O . SER A 1 193 ? 31.701 -35.797 -15.424 1.00 68.62 193 SER A O 1
ATOM 1554 N N . ASP A 1 194 ? 33.676 -36.765 -15.969 1.00 58.53 194 ASP A N 1
ATOM 1555 C CA . ASP A 1 194 ? 34.124 -35.896 -17.049 1.00 58.53 194 ASP A CA 1
ATOM 1556 C C . ASP A 1 194 ? 33.140 -35.977 -18.222 1.00 58.53 194 ASP A C 1
ATOM 1558 O O . ASP A 1 194 ? 32.795 -37.069 -18.678 1.00 58.53 194 ASP A O 1
ATOM 1562 N N . SER A 1 195 ? 32.745 -34.828 -18.763 1.00 67.06 195 SER A N 1
ATOM 1563 C CA . SER A 1 195 ? 32.443 -34.674 -20.189 1.00 67.06 195 SER A CA 1
ATOM 1564 C C . SER A 1 195 ? 32.577 -33.203 -20.562 1.00 67.06 195 SER A C 1
ATOM 1566 O O . SER A 1 195 ? 31.750 -32.365 -20.207 1.00 67.06 195 SER A O 1
ATOM 1568 N N . ALA A 1 196 ? 33.683 -32.920 -21.244 1.00 66.00 196 ALA A N 1
ATOM 1569 C CA . ALA A 1 196 ? 33.888 -31.747 -22.072 1.00 66.00 196 ALA A CA 1
ATOM 1570 C C . ALA A 1 196 ? 33.158 -31.922 -23.414 1.00 66.00 196 ALA A C 1
ATOM 1572 O O . ALA A 1 196 ? 33.109 -33.037 -23.918 1.00 66.00 196 ALA A O 1
ATOM 1573 N N . GLU A 1 197 ? 32.649 -30.822 -23.965 1.00 67.50 197 GLU A N 1
ATOM 1574 C CA . GLU A 1 197 ? 32.348 -30.540 -25.385 1.00 67.50 197 GLU A CA 1
ATOM 1575 C C . GLU A 1 197 ? 31.892 -29.062 -25.369 1.00 67.50 197 GLU A C 1
ATOM 1577 O O . GLU A 1 197 ? 30.866 -28.738 -24.778 1.00 67.50 197 GLU A O 1
ATOM 1582 N N . ASP A 1 198 ? 32.703 -28.055 -25.704 1.00 63.75 198 ASP A N 1
ATOM 1583 C CA . ASP A 1 198 ? 33.406 -27.776 -26.965 1.00 63.75 198 ASP A CA 1
ATOM 1584 C C . ASP A 1 198 ? 32.498 -27.903 -28.193 1.00 63.75 198 ASP A C 1
ATOM 1586 O O . ASP A 1 198 ? 32.496 -28.907 -28.896 1.00 63.75 198 ASP A O 1
ATOM 1590 N N . THR A 1 199 ? 31.755 -26.829 -28.462 1.00 67.62 199 THR A N 1
ATOM 1591 C CA . THR A 1 199 ? 31.410 -26.427 -29.828 1.00 67.62 199 THR A CA 1
ATOM 1592 C C . THR A 1 199 ? 31.506 -24.910 -29.925 1.00 67.62 199 THR A C 1
ATOM 1594 O O . THR A 1 199 ? 30.590 -24.183 -29.531 1.00 67.62 199 THR A O 1
ATOM 1597 N N . ASP A 1 200 ? 32.652 -24.464 -30.435 1.00 67.38 200 ASP A N 1
ATOM 1598 C CA . ASP A 1 200 ? 32.734 -23.320 -31.332 1.00 67.38 200 ASP A CA 1
ATOM 1599 C C . ASP A 1 200 ? 31.754 -23.538 -32.493 1.00 67.38 200 ASP A C 1
ATOM 1601 O O . ASP A 1 200 ? 31.727 -24.620 -33.077 1.00 67.38 200 ASP A O 1
ATOM 1605 N N . ASP A 1 201 ? 30.979 -22.518 -32.852 1.00 66.62 201 ASP A N 1
ATOM 1606 C CA . ASP A 1 201 ? 30.559 -22.372 -34.242 1.00 66.62 201 ASP A CA 1
ATOM 1607 C C . ASP A 1 201 ? 30.368 -20.892 -34.587 1.00 66.62 201 ASP A C 1
ATOM 1609 O O . ASP A 1 201 ? 29.613 -20.143 -33.958 1.00 66.62 201 ASP A O 1
ATOM 1613 N N . ASP A 1 202 ? 31.145 -20.516 -35.594 1.00 69.75 202 ASP A N 1
ATOM 1614 C CA . ASP A 1 202 ? 31.239 -19.239 -36.277 1.00 69.75 202 ASP A CA 1
ATOM 1615 C C . ASP A 1 202 ? 29.931 -18.841 -36.992 1.00 69.75 202 ASP A C 1
ATOM 1617 O O . ASP A 1 202 ? 29.222 -19.687 -37.544 1.00 69.75 202 ASP A O 1
ATOM 1621 N N . ILE A 1 203 ? 29.670 -17.525 -37.053 1.00 59.19 203 ILE A N 1
ATOM 1622 C CA . ILE A 1 203 ? 29.474 -16.675 -38.262 1.00 59.19 203 ILE A CA 1
ATOM 1623 C C . ILE A 1 203 ? 28.898 -15.310 -37.854 1.00 59.19 203 ILE A C 1
ATOM 1625 O O . ILE A 1 203 ? 27.811 -15.254 -37.234 1.00 59.19 203 ILE A O 1
#

Secondary structure (DSSP, 8-state):
----PPP---HHHHHHHHTT--HHHHHHHHHH-HHHHHHGGGS---HHHHHHHHHHHHHHHSHHHHHHHHHHHHT-----HHHHHHHHHHTT----HHHHHHHHHS-GGG--HHHH----TT-S---PPPGGGGSS---HHHHHHHHHHHHHHHHHTTGGGSSSSS-------------------------------------

Sequence (203 aa):
MSSTRFPALPNELYLGLLSHCSLKVLVALKGVCREWRRLVPIADIPPDRHALLEFYLYLIDSGYFLLTRSWILDNIKFFDHEAYLASLVEQGAILPEAFKLWITEWPAKAAIPWFLSNEDPNSDNDISAPPWHLKDTPPYNSILQEVFTQAVLDEAEVDNTYSAEDAVQLEENDSTDDAVDKDNSGYTEDKDSDSAEDTDDDI